Protein AF-A0A0H2W407-F1 (afdb_monomer)

Nearest PDB structures (foldseek):
  2jzn-assembly1_C  TM=9.767E-01  e=9.580E-27  Escherichia coli
  1nrz-assembly1_A  TM=9.890E-01  e=8.321E-21  Klebsiella pneumoniae
  1ble-assembly1_A  TM=9.730E-01  e=2.526E-20  Bacillus subtilis
  3lfj-assembly2_B  TM=9.325E-01  e=4.636E-16  Caldanaerobacter subterraneus subsp. tengcongensis MB4
  3eye-assembly1_A  TM=9.293E-01  e=1.297E-14  Escherichia coli O157:H7

pLDDT: mean 84.11, std 15.68, range [30.8, 97.94]

Structure (mmCIF, N/CA/C/O backbone):
data_AF-A0A0H2W407-F1
#
_entry.id   AF-A0A0H2W407-F1
#
loop_
_atom_site.group_PDB
_atom_site.id
_atom_site.type_symbol
_atom_site.label_atom_id
_atom_site.label_alt_id
_atom_site.label_comp_id
_atom_site.label_asym_id
_atom_site.label_entity_id
_atom_site.label_seq_id
_atom_site.pdbx_PDB_ins_code
_atom_site.Cartn_x
_atom_site.Cartn_y
_atom_site.Cartn_z
_atom_site.occupancy
_atom_site.B_iso_or_equiv
_atom_site.auth_seq_id
_atom_site.auth_comp_id
_atom_site.auth_asym_id
_atom_site.auth_atom_id
_atom_site.pdbx_PDB_model_num
ATOM 1 N N . MET A 1 1 ? 37.225 6.178 -7.426 1.00 54.25 1 MET A N 1
ATOM 2 C CA . MET A 1 1 ? 38.270 5.376 -6.746 1.00 54.25 1 MET A CA 1
ATOM 3 C C . MET A 1 1 ? 38.003 3.863 -6.790 1.00 54.25 1 MET A C 1
ATOM 5 O O . MET A 1 1 ? 38.957 3.133 -6.590 1.00 54.25 1 MET A O 1
ATOM 9 N N . ILE A 1 2 ? 36.778 3.381 -7.082 1.00 66.69 2 ILE A N 1
ATOM 10 C CA . ILE A 1 2 ? 36.469 1.931 -7.140 1.00 66.69 2 ILE A CA 1
ATOM 11 C C . ILE A 1 2 ? 36.343 1.404 -8.587 1.00 66.69 2 ILE A C 1
ATOM 13 O O . ILE A 1 2 ? 36.957 0.395 -8.895 1.00 66.69 2 ILE A O 1
ATOM 17 N N . LEU A 1 3 ? 35.638 2.106 -9.488 1.00 74.81 3 LEU A N 1
ATOM 18 C CA . LEU A 1 3 ? 35.372 1.643 -10.870 1.00 74.81 3 LEU A CA 1
ATOM 19 C C . LEU A 1 3 ? 35.814 2.611 -11.981 1.00 74.81 3 LEU A C 1
ATOM 21 O O . LEU A 1 3 ? 35.423 2.464 -13.132 1.00 74.81 3 LEU A O 1
ATOM 25 N N . GLY A 1 4 ? 36.606 3.632 -11.645 1.00 84.25 4 GLY A N 1
ATOM 26 C CA . GLY A 1 4 ? 36.987 4.670 -12.612 1.00 84.25 4 GLY A CA 1
ATOM 27 C C . GLY A 1 4 ? 35.801 5.507 -13.114 1.00 84.25 4 GLY A C 1
ATOM 28 O O . GLY A 1 4 ? 34.762 5.583 -12.456 1.00 84.25 4 GLY A O 1
ATOM 29 N N . GLU A 1 5 ? 35.997 6.186 -14.245 1.00 87.50 5 GLU A N 1
ATOM 30 C CA . GLU A 1 5 ? 34.930 6.912 -14.941 1.00 87.50 5 GLU A CA 1
ATOM 31 C C . GLU A 1 5 ? 34.015 5.935 -15.677 1.00 87.50 5 GLU A C 1
ATOM 33 O O . GLU A 1 5 ? 34.477 4.970 -16.279 1.00 87.50 5 GLU A O 1
ATOM 38 N N . GLN A 1 6 ? 32.712 6.199 -15.626 1.00 90.56 6 GLN A N 1
ATOM 39 C CA . GLN A 1 6 ? 31.695 5.358 -16.243 1.00 90.56 6 GLN A CA 1
ATOM 40 C C . GLN A 1 6 ? 31.095 6.082 -17.445 1.00 90.56 6 GLN A C 1
ATOM 42 O O . GLN A 1 6 ? 30.709 7.247 -17.349 1.00 90.56 6 GLN A O 1
ATOM 47 N N . SER A 1 7 ? 31.014 5.389 -18.580 1.00 91.38 7 SER A N 1
ATOM 48 C CA . SER A 1 7 ? 30.373 5.895 -19.794 1.00 91.38 7 SER A CA 1
ATOM 49 C C . SER A 1 7 ? 28.866 5.613 -19.784 1.00 91.38 7 SER A C 1
ATOM 51 O O . SER A 1 7 ? 28.372 4.811 -18.986 1.00 91.38 7 SER A O 1
ATOM 53 N N . ASN A 1 8 ? 28.127 6.299 -20.662 1.00 94.50 8 ASN A N 1
ATOM 54 C CA . ASN A 1 8 ? 26.684 6.127 -20.861 1.00 94.50 8 ASN A CA 1
ATOM 55 C C . ASN A 1 8 ? 25.875 6.081 -19.547 1.00 94.50 8 ASN A C 1
ATOM 57 O O . ASN A 1 8 ? 25.074 5.178 -19.310 1.00 94.50 8 ASN A O 1
ATOM 61 N N . VAL A 1 9 ? 26.151 7.028 -18.650 1.00 95.31 9 VAL A N 1
ATOM 62 C CA . VAL A 1 9 ? 25.452 7.213 -17.378 1.00 95.31 9 VAL A CA 1
ATOM 63 C C . VAL A 1 9 ? 25.243 8.704 -17.146 1.00 95.31 9 VAL A C 1
ATOM 65 O O . VAL A 1 9 ? 26.104 9.522 -17.465 1.00 95.31 9 VAL A O 1
ATOM 68 N N . ALA A 1 10 ? 24.095 9.062 -16.583 1.00 95.81 10 ALA A N 1
ATOM 69 C CA . ALA A 1 10 ? 23.802 10.418 -16.152 1.00 95.81 10 ALA A CA 1
ATOM 70 C C . ALA A 1 10 ? 23.230 10.392 -14.737 1.00 95.81 10 ALA A C 1
ATOM 72 O O . ALA A 1 10 ? 22.572 9.432 -14.336 1.00 95.81 10 ALA A O 1
ATOM 73 N N . TYR A 1 11 ? 23.458 11.470 -13.996 1.00 94.81 11 TYR A N 1
ATOM 74 C CA . TYR A 1 11 ? 22.807 11.714 -12.719 1.00 94.81 11 TYR A CA 1
ATOM 75 C C . TYR A 1 11 ? 21.949 12.970 -12.821 1.00 94.81 11 TYR A C 1
ATOM 77 O O . TYR A 1 11 ? 22.238 13.893 -13.592 1.00 94.81 11 TYR A O 1
ATOM 85 N N . ILE A 1 12 ? 20.887 12.993 -12.028 1.00 93.88 12 ILE A N 1
ATOM 86 C CA . ILE A 1 12 ? 20.069 14.178 -11.822 1.00 93.88 12 ILE A CA 1
ATOM 87 C C . ILE A 1 12 ? 20.009 14.477 -10.332 1.00 93.88 12 ILE A C 1
ATOM 89 O O . ILE A 1 12 ? 20.045 13.572 -9.499 1.00 93.88 12 ILE A O 1
ATOM 93 N N . ASP A 1 13 ? 19.926 15.754 -10.008 1.00 93.38 13 ASP A N 1
ATOM 94 C CA . ASP A 1 13 ? 19.667 16.241 -8.669 1.00 93.38 13 ASP A CA 1
ATOM 95 C C . ASP A 1 13 ? 18.179 16.556 -8.493 1.00 93.38 13 ASP A C 1
ATOM 97 O O . ASP A 1 13 ? 17.477 16.939 -9.434 1.00 93.38 13 ASP A O 1
ATOM 101 N N . PHE A 1 14 ? 17.702 16.391 -7.261 1.00 92.06 14 PHE A N 1
ATOM 102 C CA . PHE A 1 14 ? 16.380 16.840 -6.846 1.00 92.06 14 PHE A CA 1
ATOM 103 C C . PHE A 1 14 ? 16.546 17.905 -5.765 1.00 92.06 14 PHE A C 1
ATOM 105 O O . PHE A 1 14 ? 16.886 17.588 -4.622 1.00 92.06 14 PHE A O 1
ATOM 112 N N . VAL A 1 15 ? 16.366 19.174 -6.140 1.00 92.81 15 VAL A N 1
ATOM 113 C CA . VAL A 1 15 ? 16.635 20.323 -5.261 1.00 92.81 15 VAL A CA 1
ATOM 114 C C . VAL A 1 15 ? 15.343 20.940 -4.702 1.00 92.81 15 VAL A C 1
ATOM 116 O O . VAL A 1 15 ? 14.263 20.751 -5.269 1.00 92.81 15 VAL A O 1
ATOM 119 N N . PRO A 1 16 ? 15.402 21.671 -3.569 1.00 92.25 16 PRO A N 1
ATOM 120 C CA . PRO A 1 16 ? 14.216 22.288 -2.979 1.00 92.25 16 PRO A CA 1
ATOM 121 C C . PRO A 1 16 ? 13.457 23.183 -3.968 1.00 92.25 16 PRO A C 1
ATOM 123 O O . PRO A 1 16 ? 14.048 24.040 -4.618 1.00 92.25 16 PRO A O 1
ATOM 126 N N . GLY A 1 17 ? 12.136 23.005 -4.040 1.00 89.69 17 GLY A N 1
ATOM 127 C CA . GLY A 1 17 ? 11.256 23.731 -4.964 1.00 89.69 17 GLY A CA 1
ATOM 128 C C . GLY A 1 17 ? 10.920 22.966 -6.247 1.00 89.69 17 GLY A C 1
ATOM 129 O O . GLY A 1 17 ? 9.978 23.346 -6.939 1.00 89.69 17 GLY A O 1
ATOM 130 N N . GLU A 1 18 ? 11.616 21.867 -6.538 1.00 92.12 18 GLU A N 1
ATOM 131 C CA . GLU A 1 18 ? 11.311 21.018 -7.690 1.00 92.12 18 GLU A CA 1
ATOM 132 C C . GLU A 1 18 ? 10.161 20.045 -7.413 1.00 92.12 18 GLU A C 1
ATOM 134 O O . GLU A 1 18 ? 9.853 19.682 -6.273 1.00 92.12 18 GLU A O 1
ATOM 139 N N . ASN A 1 19 ? 9.531 19.579 -8.488 1.00 89.56 19 ASN A N 1
ATOM 140 C CA . ASN A 1 19 ? 8.462 18.591 -8.443 1.00 89.56 19 ASN A CA 1
ATOM 141 C C . ASN A 1 19 ? 8.656 17.523 -9.535 1.00 89.56 19 ASN A C 1
ATOM 143 O O . ASN A 1 19 ? 9.657 17.516 -10.249 1.00 89.56 19 ASN A O 1
ATOM 147 N N . ALA A 1 20 ? 7.708 16.589 -9.639 1.00 87.81 20 ALA A N 1
ATOM 148 C CA . ALA A 1 20 ? 7.796 15.487 -10.593 1.00 87.81 20 ALA A CA 1
ATOM 149 C C . ALA A 1 20 ? 7.846 15.947 -12.061 1.00 87.81 20 ALA A C 1
ATOM 151 O O . ALA A 1 20 ? 8.552 15.320 -12.838 1.00 87.81 20 ALA A O 1
ATOM 152 N N . GLU A 1 21 ? 7.159 17.029 -12.442 1.00 91.19 21 GLU A N 1
ATOM 153 C CA . GLU A 1 21 ? 7.186 17.531 -13.826 1.00 91.19 21 GLU A CA 1
ATOM 154 C C . GLU A 1 21 ? 8.577 18.064 -14.186 1.00 91.19 21 GLU A C 1
ATOM 156 O O . GLU A 1 21 ? 9.147 17.675 -15.201 1.00 91.19 21 GLU A O 1
ATOM 161 N N . THR A 1 22 ? 9.191 18.844 -13.289 1.00 94.56 22 THR A N 1
ATOM 162 C CA . THR A 1 22 ? 10.568 19.335 -13.468 1.00 94.56 22 THR A CA 1
ATOM 163 C C . THR A 1 22 ? 11.572 18.183 -13.590 1.00 94.56 22 THR A C 1
ATOM 165 O O . THR A 1 22 ? 12.512 18.240 -14.378 1.00 94.56 22 THR A O 1
ATOM 168 N N . LEU A 1 23 ? 11.373 17.102 -12.830 1.00 95.88 23 LEU A N 1
ATOM 169 C CA . LEU A 1 23 ? 12.225 15.915 -12.920 1.00 95.88 23 LEU A CA 1
ATOM 170 C C . LEU A 1 23 ? 12.023 15.145 -14.230 1.00 95.88 23 LEU A C 1
ATOM 172 O O . LEU A 1 23 ? 12.992 14.606 -14.756 1.00 95.88 23 LEU A O 1
ATOM 176 N N . ILE A 1 24 ? 10.802 15.098 -14.776 1.00 95.94 24 ILE A N 1
ATOM 177 C CA . ILE A 1 24 ? 10.533 14.487 -16.087 1.00 95.94 24 ILE A CA 1
ATOM 178 C C . ILE A 1 24 ? 11.289 15.235 -17.187 1.00 95.94 24 ILE A C 1
ATOM 180 O O . ILE A 1 24 ? 11.915 14.593 -18.028 1.00 95.94 24 ILE A O 1
ATOM 184 N N . GLU A 1 25 ? 11.273 16.570 -17.163 1.00 96.38 25 GLU A N 1
ATOM 185 C CA . GLU A 1 25 ? 12.048 17.401 -18.095 1.00 96.38 25 GLU A CA 1
ATOM 186 C C . GLU A 1 25 ? 13.545 17.088 -17.986 1.00 96.38 25 GLU A C 1
ATOM 188 O O . GLU A 1 25 ? 14.160 16.681 -18.971 1.00 96.38 25 GLU A O 1
ATOM 193 N N . LYS A 1 26 ? 14.107 17.128 -16.768 1.00 97.00 26 LYS A N 1
ATOM 194 C CA . LYS A 1 26 ? 15.516 16.773 -16.523 1.00 97.00 26 LYS A CA 1
ATOM 195 C C . LYS A 1 26 ? 15.873 15.367 -17.009 1.00 97.00 26 LYS A C 1
ATOM 197 O O . LYS A 1 26 ? 16.945 15.172 -17.582 1.00 97.00 26 LYS A O 1
ATOM 202 N N . TYR A 1 27 ? 15.016 14.374 -16.759 1.00 96.56 27 TYR A N 1
ATOM 203 C CA . TYR A 1 27 ? 15.249 13.011 -17.229 1.00 96.56 27 TYR A CA 1
ATOM 204 C C . TYR A 1 27 ? 15.275 12.959 -18.753 1.00 96.56 27 TYR A C 1
ATOM 206 O O . TYR A 1 27 ? 16.229 12.423 -19.311 1.00 96.56 27 TYR A O 1
ATOM 214 N N . ASN A 1 28 ? 14.274 13.529 -19.426 1.00 95.56 28 ASN A N 1
ATOM 215 C CA . ASN A 1 28 ? 14.221 13.543 -20.886 1.00 95.56 28 ASN A CA 1
ATOM 216 C C . ASN A 1 28 ? 15.440 14.247 -21.487 1.00 95.56 28 ASN A C 1
ATOM 218 O O . ASN A 1 28 ? 16.066 13.686 -22.384 1.00 95.56 28 ASN A O 1
ATOM 222 N N . ASP A 1 29 ? 15.840 15.395 -20.938 1.00 96.31 29 ASP A N 1
ATOM 223 C CA . ASP A 1 29 ? 17.033 16.120 -21.377 1.00 96.31 29 ASP A CA 1
ATOM 224 C C . ASP A 1 29 ? 18.287 15.248 -21.268 1.00 96.31 29 ASP A C 1
ATOM 226 O O . ASP A 1 29 ? 19.050 15.129 -22.228 1.00 96.31 29 ASP A O 1
ATOM 230 N N . ARG A 1 30 ? 18.491 14.569 -20.131 1.00 96.44 30 ARG A N 1
ATOM 231 C CA . ARG A 1 30 ? 19.643 13.670 -19.954 1.00 96.44 30 ARG A CA 1
ATOM 232 C C . ARG A 1 30 ? 19.590 12.463 -20.881 1.00 96.44 30 ARG A C 1
ATOM 234 O O . ARG A 1 30 ? 20.631 12.077 -21.404 1.00 96.44 30 ARG A O 1
ATOM 241 N N . LEU A 1 31 ? 18.407 11.901 -21.123 1.00 95.75 31 LEU A N 1
ATOM 242 C CA . LEU A 1 31 ? 18.227 10.750 -22.007 1.00 95.75 31 LEU A CA 1
ATOM 243 C C . LEU A 1 31 ? 18.606 11.053 -23.459 1.00 95.75 31 LEU A C 1
ATOM 245 O O . LEU A 1 31 ? 19.060 10.143 -24.144 1.00 95.75 31 LEU A O 1
ATOM 249 N N . THR A 1 32 ? 18.484 12.303 -23.924 1.00 94.88 32 THR A N 1
ATOM 250 C CA . THR A 1 32 ? 18.929 12.669 -25.284 1.00 94.88 32 THR A CA 1
ATOM 251 C C . THR A 1 32 ? 20.439 12.509 -25.488 1.00 94.88 32 THR A C 1
ATOM 253 O O . THR A 1 32 ? 20.882 12.288 -26.613 1.00 94.88 32 THR A O 1
ATOM 256 N N . GLY A 1 33 ? 21.227 12.606 -24.412 1.00 92.69 33 GLY A N 1
ATOM 257 C CA . GLY A 1 33 ? 22.684 12.458 -24.431 1.00 92.69 33 GLY A CA 1
ATOM 258 C C . GLY A 1 33 ? 23.184 11.039 -24.149 1.00 92.69 33 GLY A C 1
ATOM 259 O O . GLY A 1 33 ? 24.395 10.843 -24.076 1.00 92.69 33 GLY A O 1
ATOM 260 N N . LEU A 1 34 ? 22.283 10.072 -23.954 1.00 95.75 34 LEU A N 1
ATOM 261 C CA . LEU A 1 34 ? 22.614 8.681 -23.650 1.00 95.75 34 LEU A CA 1
ATOM 262 C C . LEU A 1 34 ? 22.254 7.767 -24.825 1.00 95.75 34 LEU A C 1
ATOM 264 O O . LEU A 1 34 ? 21.264 7.984 -25.524 1.00 95.75 34 LEU A O 1
ATOM 268 N N . ASP A 1 35 ? 23.027 6.700 -25.010 1.00 95.38 35 ASP A N 1
ATOM 269 C CA . ASP A 1 35 ? 22.610 5.582 -25.851 1.00 95.38 35 ASP A CA 1
ATOM 270 C C . ASP A 1 35 ? 21.570 4.753 -25.088 1.00 95.38 35 ASP A C 1
ATOM 272 O O . ASP A 1 35 ? 21.869 4.127 -24.069 1.00 95.38 35 ASP A O 1
ATOM 276 N N . THR A 1 36 ? 20.338 4.773 -25.593 1.00 95.12 36 THR A N 1
ATOM 277 C CA . THR A 1 36 ? 19.168 4.106 -25.003 1.00 95.12 36 THR A CA 1
ATOM 278 C C . THR A 1 36 ? 18.712 2.883 -25.805 1.00 95.12 36 THR A C 1
ATOM 280 O O . THR A 1 36 ? 17.674 2.298 -25.500 1.00 95.12 36 THR A O 1
ATOM 283 N N . SER A 1 37 ? 19.480 2.466 -26.821 1.00 93.00 37 SER A N 1
ATOM 284 C CA . SER A 1 37 ? 19.107 1.393 -27.757 1.00 93.00 37 SER A CA 1
ATOM 285 C C . SER A 1 37 ? 18.873 0.035 -27.083 1.00 93.00 37 SER A C 1
ATOM 287 O O . SER A 1 37 ? 17.992 -0.717 -27.500 1.00 93.00 37 SER A O 1
ATOM 289 N N . LYS A 1 38 ? 19.624 -0.263 -26.016 1.00 91.44 38 LYS A N 1
ATOM 290 C CA . LYS A 1 38 ? 19.501 -1.491 -25.211 1.00 91.44 38 LYS A CA 1
ATOM 291 C C . LYS A 1 38 ? 18.557 -1.353 -24.008 1.00 91.44 38 LYS A C 1
ATOM 293 O O . LYS A 1 38 ? 18.357 -2.326 -23.286 1.00 91.44 38 LYS A O 1
ATOM 298 N N . GLY A 1 39 ? 17.974 -0.174 -23.799 1.00 95.19 39 GLY A N 1
ATOM 299 C CA . GLY A 1 39 ? 17.119 0.127 -22.655 1.00 95.19 39 GLY A CA 1
ATOM 300 C C . GLY A 1 39 ? 17.697 1.160 -21.692 1.00 95.19 39 GLY A C 1
ATOM 301 O O . GLY A 1 39 ? 18.795 1.681 -21.890 1.00 95.19 39 GLY A O 1
ATOM 302 N N . VAL A 1 40 ? 16.933 1.474 -20.644 1.00 97.62 40 VAL A N 1
ATOM 303 C CA . VAL A 1 40 ? 17.293 2.457 -19.612 1.00 97.62 40 VAL A CA 1
ATOM 304 C C . VAL A 1 40 ? 16.922 1.939 -18.231 1.00 97.62 40 VAL A C 1
ATOM 306 O O . VAL A 1 40 ? 15.754 1.707 -17.928 1.00 97.62 40 VAL A O 1
ATOM 309 N N . LEU A 1 41 ? 17.928 1.828 -17.369 1.00 97.50 41 LEU A N 1
ATOM 310 C CA . LEU A 1 41 ? 17.757 1.492 -15.962 1.00 97.50 41 LEU A CA 1
ATOM 311 C C . LEU A 1 41 ? 17.866 2.761 -15.110 1.00 97.50 41 LEU A C 1
ATOM 313 O O . LEU A 1 41 ? 18.942 3.344 -14.978 1.00 97.50 41 LEU A O 1
ATOM 317 N N . PHE A 1 42 ? 16.754 3.189 -14.522 1.00 97.94 42 PHE A N 1
ATOM 318 C CA . PHE A 1 42 ? 16.734 4.275 -13.551 1.00 97.94 42 PHE A CA 1
ATOM 319 C C . PHE A 1 42 ? 17.042 3.715 -12.165 1.00 97.94 42 PHE A C 1
ATOM 321 O O . PHE A 1 42 ? 16.343 2.828 -11.681 1.00 97.94 42 PHE A O 1
ATOM 328 N N . LEU A 1 43 ? 18.051 4.274 -11.500 1.00 97.56 43 LEU A N 1
ATOM 329 C CA . LEU A 1 43 ? 18.366 3.977 -10.105 1.00 97.56 43 LEU A CA 1
ATOM 330 C C . LEU A 1 43 ? 17.986 5.187 -9.254 1.00 97.56 43 LEU A C 1
ATOM 332 O O . LEU A 1 43 ? 18.524 6.276 -9.447 1.00 97.56 43 LEU A O 1
ATOM 336 N N . VAL A 1 44 ? 17.031 5.015 -8.343 1.00 96.56 44 VAL A N 1
ATOM 337 C CA . VAL A 1 44 ? 16.479 6.108 -7.527 1.00 96.56 44 VAL A CA 1
ATOM 338 C C . VAL A 1 44 ? 16.534 5.781 -6.036 1.00 96.56 44 VAL A C 1
ATOM 340 O O . VAL A 1 44 ? 16.621 4.623 -5.631 1.00 96.56 44 VAL A O 1
ATOM 343 N N . ASP A 1 45 ? 16.446 6.801 -5.186 1.00 93.19 45 ASP A N 1
ATOM 344 C CA . ASP A 1 45 ? 16.618 6.618 -3.741 1.00 93.19 45 ASP A CA 1
ATOM 345 C C . ASP A 1 45 ? 15.432 5.902 -3.084 1.00 93.19 45 ASP A C 1
ATOM 347 O O . ASP A 1 45 ? 15.605 4.921 -2.363 1.00 93.19 45 ASP A O 1
ATOM 351 N N . THR A 1 46 ? 14.208 6.393 -3.312 1.00 92.25 46 THR A N 1
ATOM 352 C CA . THR A 1 46 ? 13.023 5.987 -2.540 1.00 92.25 46 THR A CA 1
ATOM 353 C C . THR A 1 46 ? 11.824 5.660 -3.419 1.00 92.25 46 THR A C 1
ATOM 355 O O . THR A 1 46 ? 11.513 6.367 -4.377 1.00 92.25 46 THR A O 1
ATOM 358 N N . TRP A 1 47 ? 11.106 4.599 -3.046 1.00 92.25 47 TRP A N 1
ATOM 359 C CA . TRP A 1 47 ? 9.842 4.228 -3.676 1.00 92.25 47 TRP A CA 1
ATOM 360 C C . TRP A 1 47 ? 8.752 5.265 -3.390 1.00 92.25 47 TRP A C 1
ATOM 362 O O . TRP A 1 47 ? 8.548 5.667 -2.244 1.00 92.25 47 TRP A O 1
ATOM 372 N N . GLY A 1 48 ? 8.023 5.677 -4.429 1.00 88.62 48 GLY A N 1
ATOM 373 C CA . GLY A 1 48 ? 6.922 6.643 -4.333 1.00 88.62 48 GLY A CA 1
ATOM 374 C C . GLY A 1 48 ? 7.338 8.114 -4.188 1.00 88.62 48 GLY A C 1
ATOM 375 O O . GLY A 1 48 ? 6.462 8.979 -4.134 1.00 88.62 48 GLY A O 1
ATOM 376 N N . GLY A 1 49 ? 8.640 8.420 -4.138 1.00 90.19 49 GLY A N 1
ATOM 377 C CA . GLY A 1 49 ? 9.152 9.795 -4.159 1.00 90.19 49 GLY A CA 1
ATOM 378 C C . GLY A 1 49 ? 9.024 10.459 -5.536 1.00 90.19 49 GLY A C 1
ATOM 379 O O . GLY A 1 49 ? 8.784 9.785 -6.538 1.00 90.19 49 GLY A O 1
ATOM 380 N N . SER A 1 50 ? 9.215 11.782 -5.616 1.00 93.38 50 SER A N 1
ATOM 381 C CA . SER A 1 50 ? 9.145 12.520 -6.892 1.00 93.38 50 SER A CA 1
ATOM 382 C C . SER A 1 50 ? 10.086 11.965 -7.976 1.00 93.38 50 SER A C 1
ATOM 384 O O . SER A 1 50 ? 9.599 11.781 -9.091 1.00 93.38 50 SER A O 1
ATOM 386 N N . PRO A 1 51 ? 11.358 11.604 -7.683 1.00 95.44 51 PRO A N 1
ATOM 387 C CA . PRO A 1 51 ? 12.236 10.957 -8.666 1.00 95.44 51 PRO A CA 1
ATOM 388 C C . PRO A 1 51 ? 11.687 9.624 -9.177 1.00 95.44 51 PRO A C 1
ATOM 390 O O . PRO A 1 51 ? 11.638 9.398 -10.382 1.00 95.44 51 PRO A O 1
ATOM 393 N N . PHE A 1 52 ? 11.182 8.776 -8.276 1.00 96.81 52 PHE A N 1
ATOM 394 C CA . PHE A 1 52 ? 10.557 7.506 -8.646 1.00 96.81 52 PHE A CA 1
ATOM 395 C C . PHE A 1 52 ? 9.319 7.711 -9.522 1.00 96.81 52 PHE A C 1
ATOM 397 O O . PHE A 1 52 ? 9.189 7.059 -10.552 1.00 96.81 52 PHE A O 1
ATOM 404 N N . ASN A 1 53 ? 8.420 8.623 -9.144 1.00 94.31 53 ASN A N 1
ATOM 405 C CA . ASN A 1 53 ? 7.188 8.875 -9.893 1.00 94.31 53 ASN A CA 1
ATOM 406 C C . ASN A 1 53 ? 7.486 9.434 -11.293 1.00 94.31 53 ASN A C 1
ATOM 408 O O . ASN A 1 53 ? 6.836 9.038 -12.258 1.00 94.31 53 ASN A O 1
ATOM 412 N N . ALA A 1 54 ? 8.470 10.329 -11.407 1.00 95.94 54 ALA A N 1
ATOM 413 C CA . ALA A 1 54 ? 8.924 10.880 -12.680 1.00 95.94 54 ALA A CA 1
ATOM 414 C C . ALA A 1 54 ? 9.552 9.800 -13.577 1.00 95.94 54 ALA A C 1
ATOM 416 O O . ALA A 1 54 ? 9.116 9.628 -14.714 1.00 95.94 54 ALA A O 1
ATOM 417 N N . ALA A 1 55 ? 10.498 9.014 -13.051 1.00 96.75 55 ALA A N 1
ATOM 418 C CA . ALA A 1 55 ? 11.121 7.909 -13.781 1.00 96.75 55 ALA A CA 1
ATOM 419 C C . ALA A 1 55 ? 10.092 6.845 -14.208 1.00 96.75 55 ALA A C 1
ATOM 421 O O . ALA A 1 55 ? 10.091 6.403 -15.354 1.00 96.75 55 ALA A O 1
ATOM 422 N N . SER A 1 56 ? 9.152 6.496 -13.322 1.00 96.00 56 SER A N 1
ATOM 423 C CA . SER A 1 56 ? 8.106 5.501 -13.598 1.00 96.00 56 SER A CA 1
ATOM 424 C C . SER A 1 56 ? 7.197 5.925 -14.749 1.00 96.00 56 SER A C 1
ATOM 426 O O . SER A 1 56 ? 6.853 5.102 -15.591 1.00 96.00 56 SER A O 1
ATOM 428 N N . ARG A 1 57 ? 6.836 7.214 -14.832 1.00 94.12 57 ARG A N 1
ATOM 429 C CA . ARG A 1 57 ? 6.042 7.753 -15.952 1.00 94.12 57 ARG A CA 1
ATOM 430 C C . ARG A 1 57 ? 6.764 7.635 -17.295 1.00 94.12 57 ARG A C 1
ATOM 432 O O . ARG A 1 57 ? 6.105 7.479 -18.311 1.00 94.12 57 ARG A O 1
ATOM 439 N N . ILE A 1 58 ? 8.094 7.712 -17.301 1.00 95.00 58 ILE A N 1
ATOM 440 C CA . ILE A 1 58 ? 8.907 7.558 -18.515 1.00 95.00 58 ILE A CA 1
ATOM 441 C C . ILE A 1 58 ? 9.063 6.076 -18.883 1.00 95.00 58 ILE A C 1
ATOM 443 O O . ILE A 1 58 ? 9.086 5.737 -20.066 1.00 95.00 58 ILE A O 1
ATOM 447 N N . ALA A 1 59 ? 9.193 5.203 -17.882 1.00 95.62 59 ALA A N 1
ATOM 448 C CA . ALA A 1 59 ? 9.484 3.788 -18.077 1.00 95.62 59 ALA A CA 1
ATOM 449 C C . ALA A 1 59 ? 8.260 2.942 -18.466 1.00 95.62 59 ALA A C 1
ATOM 451 O O . ALA A 1 59 ? 8.398 2.010 -19.248 1.00 95.62 59 ALA A O 1
ATOM 452 N N . ILE A 1 60 ? 7.066 3.271 -17.960 1.00 88.25 60 ILE A N 1
ATOM 453 C CA . ILE A 1 60 ? 5.891 2.379 -17.992 1.00 88.25 60 ILE A CA 1
ATOM 454 C C . ILE A 1 60 ? 5.443 1.925 -19.391 1.00 88.25 60 ILE A C 1
ATOM 456 O O . ILE A 1 60 ? 4.945 0.810 -19.534 1.00 88.25 60 ILE A O 1
ATOM 460 N N . ASP A 1 61 ? 5.636 2.759 -20.414 1.00 84.69 61 ASP A N 1
ATOM 461 C CA . ASP A 1 61 ? 5.216 2.477 -21.793 1.00 84.69 61 ASP A CA 1
ATOM 462 C C . ASP A 1 61 ? 6.374 1.978 -22.682 1.00 84.69 61 ASP A C 1
ATOM 464 O O . ASP A 1 61 ? 6.253 1.938 -23.908 1.00 84.69 61 ASP A O 1
ATOM 468 N N . LYS A 1 62 ? 7.517 1.610 -22.086 1.00 90.94 62 LYS A N 1
ATOM 469 C CA . LYS A 1 62 ? 8.725 1.182 -22.804 1.00 90.94 62 LYS A CA 1
ATOM 470 C C . LYS A 1 62 ? 9.211 -0.178 -22.306 1.00 90.94 62 LYS A C 1
ATOM 472 O O . LYS A 1 62 ? 9.475 -0.361 -21.128 1.00 90.94 62 LYS A O 1
ATOM 477 N N . GLU A 1 63 ? 9.384 -1.118 -23.233 1.00 85.75 63 GLU A N 1
ATOM 478 C CA . GLU A 1 63 ? 9.666 -2.531 -22.926 1.00 85.75 63 GLU A CA 1
ATOM 479 C C . GLU A 1 63 ? 10.974 -2.750 -22.145 1.00 85.75 63 GLU A C 1
ATOM 481 O O . GLU A 1 63 ? 10.999 -3.536 -21.205 1.00 85.75 63 GLU A O 1
ATOM 486 N N . ASN A 1 64 ? 12.038 -2.013 -22.481 1.00 93.75 64 ASN A N 1
ATOM 487 C CA . ASN A 1 64 ? 13.350 -2.117 -21.827 1.00 93.75 64 ASN A CA 1
ATOM 488 C C . ASN A 1 64 ? 13.665 -0.888 -20.967 1.00 93.75 64 ASN A C 1
ATOM 490 O O . ASN A 1 64 ? 14.769 -0.351 -21.018 1.00 93.75 64 ASN A O 1
ATOM 494 N N . TYR A 1 65 ? 12.678 -0.362 -20.246 1.00 97.75 65 TYR A N 1
ATOM 495 C CA . TYR A 1 65 ? 12.896 0.697 -19.264 1.00 97.75 65 TYR A CA 1
ATOM 496 C C . TYR A 1 65 ? 12.437 0.203 -17.894 1.00 97.75 65 TYR A C 1
ATOM 498 O O . TYR A 1 65 ? 11.338 -0.324 -17.766 1.00 97.75 65 TYR A O 1
ATOM 506 N N . GLU A 1 66 ? 13.260 0.391 -16.865 1.00 97.62 66 GLU A N 1
ATOM 507 C CA . GLU A 1 66 ? 12.948 -0.081 -15.511 1.00 97.62 66 GLU A CA 1
ATOM 508 C C . GLU A 1 66 ? 13.459 0.890 -14.446 1.00 97.62 66 GLU A C 1
ATOM 510 O O . GLU A 1 66 ? 14.464 1.574 -14.643 1.00 97.62 66 GLU A O 1
ATOM 515 N N . VAL A 1 67 ? 12.765 0.951 -13.309 1.00 97.81 67 VAL A N 1
ATOM 516 C CA . VAL A 1 67 ? 13.089 1.808 -12.168 1.00 97.81 67 VAL A CA 1
ATOM 517 C C . VAL A 1 67 ? 13.373 0.954 -10.934 1.00 97.81 67 VAL A C 1
ATOM 519 O O . VAL A 1 67 ? 12.473 0.374 -10.330 1.00 97.81 67 VAL A O 1
ATOM 522 N N . VAL A 1 68 ? 14.628 0.944 -10.489 1.00 97.50 68 VAL A N 1
ATOM 523 C CA . VAL A 1 68 ? 15.057 0.275 -9.255 1.00 97.50 68 VAL A CA 1
ATOM 524 C C . VAL A 1 68 ? 15.294 1.315 -8.163 1.00 97.50 68 VAL A C 1
ATOM 526 O O . VAL A 1 68 ? 15.976 2.320 -8.358 1.00 97.50 68 VAL A O 1
ATOM 529 N N . THR A 1 69 ? 14.713 1.081 -6.987 1.00 96.94 69 THR A N 1
ATOM 530 C CA . THR A 1 69 ? 14.810 1.990 -5.835 1.00 96.94 69 THR A CA 1
ATOM 531 C C . THR A 1 69 ? 15.815 1.502 -4.794 1.00 96.94 69 THR A C 1
ATOM 533 O O . THR A 1 69 ? 16.074 0.303 -4.706 1.00 96.94 69 THR A O 1
ATOM 536 N N . GLY A 1 70 ? 16.266 2.390 -3.909 1.00 95.81 70 GLY A N 1
ATOM 537 C CA . GLY A 1 70 ? 17.167 2.043 -2.809 1.00 95.81 70 GLY A CA 1
ATOM 538 C C . GLY A 1 70 ? 18.624 1.973 -3.247 1.00 95.81 70 GLY A C 1
ATOM 539 O O . GLY A 1 70 ? 19.381 1.159 -2.712 1.00 95.81 70 GLY A O 1
ATOM 540 N N . VAL A 1 71 ? 18.993 2.798 -4.233 1.00 95.69 71 VAL A N 1
ATOM 541 C CA . VAL A 1 71 ? 20.347 2.846 -4.783 1.00 95.69 71 VAL A CA 1
ATOM 542 C C . VAL A 1 71 ? 21.395 2.953 -3.673 1.00 95.69 71 VAL A C 1
ATOM 544 O O . VAL A 1 71 ? 21.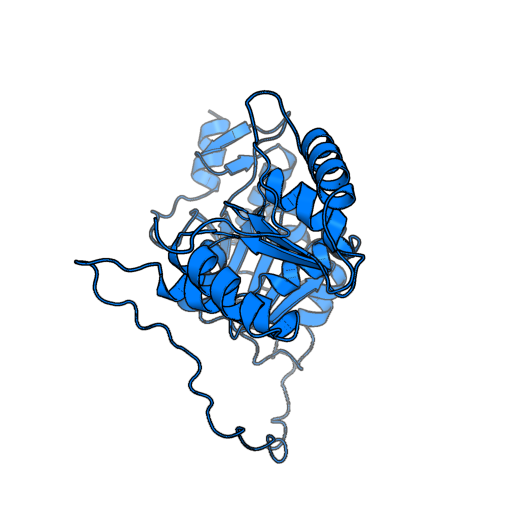291 3.755 -2.744 1.00 95.69 71 VAL A O 1
ATOM 547 N N . ASN A 1 72 ? 22.402 2.089 -3.746 1.00 94.56 72 ASN A N 1
ATOM 548 C CA . ASN A 1 72 ? 23.509 2.036 -2.801 1.00 94.56 72 ASN A CA 1
ATOM 549 C C . ASN A 1 72 ? 24.813 1.674 -3.526 1.00 94.56 72 ASN A C 1
ATOM 551 O O . ASN A 1 72 ? 24.803 1.319 -4.704 1.00 94.56 72 ASN A O 1
ATOM 555 N N . ILE A 1 73 ? 25.950 1.805 -2.836 1.00 92.81 73 ILE A N 1
ATOM 556 C CA . ILE A 1 73 ? 27.270 1.615 -3.457 1.00 92.81 73 ILE A CA 1
ATOM 557 C C . ILE A 1 73 ? 27.449 0.199 -4.041 1.00 92.81 73 ILE A C 1
ATOM 559 O O . ILE A 1 73 ? 27.883 0.125 -5.187 1.00 92.81 73 ILE A O 1
ATOM 563 N N . PRO A 1 74 ? 27.093 -0.901 -3.342 1.00 87.12 74 PRO A N 1
ATOM 564 C CA . PRO A 1 74 ? 27.140 -2.246 -3.924 1.00 87.12 74 PRO A CA 1
ATOM 565 C C . PRO A 1 74 ? 26.306 -2.396 -5.200 1.00 87.12 74 PRO A C 1
ATOM 567 O O . PRO A 1 74 ? 26.824 -2.888 -6.195 1.00 87.12 74 PRO A O 1
ATOM 570 N N . MET A 1 75 ? 25.066 -1.893 -5.207 1.00 94.56 75 MET A N 1
ATOM 571 C CA . MET A 1 75 ? 24.208 -1.897 -6.397 1.00 94.56 75 MET A CA 1
ATOM 572 C C . MET A 1 75 ? 24.874 -1.188 -7.574 1.00 94.56 75 MET A C 1
ATOM 574 O O . MET A 1 75 ? 24.951 -1.749 -8.662 1.00 94.56 75 MET A O 1
ATOM 578 N N . LEU A 1 76 ? 25.354 0.043 -7.366 1.00 93.44 76 LEU A N 1
ATOM 579 C CA . LEU A 1 76 ? 26.013 0.817 -8.418 1.00 93.44 76 LEU A CA 1
ATOM 580 C C . LEU A 1 76 ? 27.251 0.092 -8.939 1.00 93.44 76 LEU A C 1
ATOM 582 O O . LEU A 1 76 ? 27.456 0.032 -10.147 1.00 93.44 76 LEU A O 1
ATOM 586 N N . ALA A 1 77 ? 28.059 -0.461 -8.034 1.00 84.12 77 ALA A N 1
ATOM 587 C CA . ALA A 1 77 ? 29.302 -1.101 -8.411 1.00 84.12 77 ALA A CA 1
ATOM 588 C C . ALA A 1 77 ? 29.063 -2.335 -9.289 1.00 84.12 77 ALA A C 1
ATOM 590 O O . ALA A 1 77 ? 29.587 -2.418 -10.397 1.00 84.12 77 ALA A O 1
ATOM 591 N N . GLU A 1 78 ? 28.207 -3.240 -8.826 1.00 85.06 78 GLU A N 1
ATOM 592 C CA . GLU A 1 78 ? 27.913 -4.481 -9.537 1.00 85.06 78 GLU A CA 1
ATOM 593 C C . GLU A 1 78 ? 27.110 -4.240 -10.816 1.00 85.06 78 GLU A C 1
ATOM 595 O O . GLU A 1 78 ? 27.363 -4.887 -11.823 1.00 85.06 78 GLU A O 1
ATOM 600 N N . THR A 1 79 ? 26.194 -3.266 -10.832 1.00 89.31 79 THR A N 1
ATOM 601 C CA . THR A 1 79 ? 25.458 -2.912 -12.059 1.00 89.31 79 THR A CA 1
ATOM 602 C C . THR A 1 79 ? 26.408 -2.393 -13.138 1.00 89.31 79 THR A C 1
ATOM 604 O O . THR A 1 79 ? 26.270 -2.757 -14.302 1.00 89.31 79 THR A O 1
ATOM 607 N N . PHE A 1 80 ? 27.389 -1.556 -12.780 1.00 88.88 80 PHE A N 1
ATOM 608 C CA . PHE A 1 80 ? 28.371 -1.071 -13.750 1.00 88.88 80 PHE A CA 1
ATOM 609 C C . PHE A 1 80 ? 29.328 -2.168 -14.213 1.00 88.88 80 PHE A C 1
ATOM 611 O O . PHE A 1 80 ? 29.581 -2.248 -15.408 1.00 88.88 80 PHE A O 1
ATOM 618 N N . MET A 1 81 ? 29.801 -3.029 -13.308 1.00 81.19 81 MET A N 1
ATOM 619 C CA . MET A 1 81 ? 30.655 -4.164 -13.675 1.00 81.19 81 MET A CA 1
ATOM 620 C C . MET A 1 81 ? 29.917 -5.154 -14.578 1.00 81.19 81 MET A C 1
ATOM 622 O O . MET A 1 81 ? 30.422 -5.504 -15.637 1.00 81.19 81 MET A O 1
ATOM 626 N N . ALA A 1 82 ? 28.693 -5.541 -14.210 1.00 82.56 82 ALA A N 1
ATOM 627 C CA . ALA A 1 82 ? 27.882 -6.448 -15.011 1.00 82.56 82 ALA A CA 1
ATOM 628 C C . ALA A 1 82 ? 27.572 -5.859 -16.386 1.00 82.56 82 ALA A C 1
ATOM 630 O O . ALA A 1 82 ? 27.531 -6.594 -17.358 1.00 82.56 82 ALA A O 1
ATOM 631 N N . ARG A 1 83 ? 27.383 -4.540 -16.505 1.00 87.75 83 ARG A N 1
ATOM 632 C CA . ARG A 1 83 ? 27.137 -3.886 -17.797 1.00 87.75 83 ARG A CA 1
ATOM 633 C C . ARG A 1 83 ? 28.280 -4.089 -18.802 1.00 87.75 83 ARG A C 1
ATOM 635 O O . ARG A 1 83 ? 27.987 -4.170 -19.995 1.00 87.75 83 ARG A O 1
ATOM 642 N N . ASP A 1 84 ? 29.530 -4.179 -18.347 1.00 79.81 84 ASP A N 1
ATOM 643 C CA . ASP A 1 84 ? 30.697 -4.387 -19.219 1.00 79.81 84 ASP A CA 1
ATOM 644 C C . ASP A 1 84 ? 30.706 -5.791 -19.858 1.00 79.81 84 ASP A C 1
ATOM 646 O O . ASP A 1 84 ? 31.253 -5.964 -20.947 1.00 79.81 84 ASP A O 1
ATOM 650 N N . ASP A 1 85 ? 30.024 -6.760 -19.238 1.00 75.19 85 ASP A N 1
ATOM 651 C CA . ASP A 1 85 ? 29.850 -8.129 -19.746 1.00 75.19 85 ASP A CA 1
ATOM 652 C C . ASP A 1 85 ? 28.665 -8.270 -20.732 1.00 75.19 85 ASP A C 1
ATOM 654 O O . ASP A 1 85 ? 28.298 -9.377 -21.124 1.00 75.19 85 ASP A O 1
ATOM 658 N N . GLU A 1 86 ? 28.051 -7.151 -21.137 1.00 79.94 86 GLU A N 1
ATOM 659 C CA . GLU A 1 86 ? 26.903 -7.065 -22.057 1.00 79.94 86 GLU A CA 1
ATOM 660 C C . GLU A 1 86 ? 25.717 -8.025 -21.761 1.00 79.94 86 GLU A C 1
ATOM 662 O O . GLU A 1 86 ? 25.241 -8.723 -22.664 1.00 79.94 86 GLU A O 1
ATOM 667 N N . PRO A 1 87 ? 25.172 -8.047 -20.530 1.00 84.31 87 PRO A N 1
ATOM 668 C CA . PRO A 1 87 ? 24.037 -8.883 -20.163 1.00 84.31 87 PRO A CA 1
ATOM 669 C C . PRO A 1 87 ? 22.758 -8.432 -20.871 1.00 84.31 87 PRO A C 1
ATOM 671 O O . PRO A 1 87 ? 22.646 -7.312 -21.386 1.00 84.31 87 PRO A O 1
ATOM 674 N N . SER A 1 88 ? 21.732 -9.281 -20.834 1.00 90.94 88 SER A N 1
ATOM 675 C CA . SER A 1 88 ? 20.385 -8.831 -21.174 1.00 90.94 88 SER A CA 1
ATOM 676 C C . SER A 1 88 ? 19.903 -7.758 -20.189 1.00 90.94 88 SER A C 1
ATOM 678 O O . SER A 1 88 ? 20.318 -7.702 -19.029 1.00 90.94 88 SER A O 1
ATOM 680 N N . PHE A 1 89 ? 18.971 -6.909 -20.632 1.00 94.75 89 PHE A N 1
ATOM 681 C CA . PHE A 1 89 ? 18.413 -5.854 -19.783 1.00 94.75 89 PHE A CA 1
ATOM 682 C C . PHE A 1 89 ? 17.790 -6.418 -18.492 1.00 94.75 89 PHE A C 1
ATOM 684 O O . PHE A 1 89 ? 18.008 -5.884 -17.407 1.00 94.75 89 PHE A O 1
ATOM 691 N N . ALA A 1 90 ? 17.077 -7.544 -18.595 1.00 89.75 90 ALA A N 1
ATOM 692 C CA . ALA A 1 90 ? 16.467 -8.217 -17.451 1.00 89.75 90 ALA A CA 1
ATOM 693 C C . ALA A 1 90 ? 17.506 -8.766 -16.456 1.00 89.75 90 ALA A C 1
ATOM 695 O O . ALA A 1 90 ? 17.304 -8.667 -15.245 1.00 89.75 90 ALA A O 1
ATOM 696 N N . GLU A 1 91 ? 18.623 -9.312 -16.944 1.00 77.00 91 GLU A N 1
ATOM 697 C CA . GLU A 1 91 ? 19.729 -9.759 -16.089 1.00 77.00 91 GLU A CA 1
ATOM 698 C C . GLU A 1 91 ? 20.378 -8.577 -15.366 1.00 77.00 91 GLU A C 1
ATOM 700 O O . GLU A 1 91 ? 20.618 -8.659 -14.164 1.00 77.00 91 GLU A O 1
ATOM 705 N N . LEU A 1 92 ? 20.579 -7.448 -16.052 1.00 90.06 92 LEU A N 1
ATOM 706 C CA . LEU A 1 92 ? 21.138 -6.240 -15.442 1.00 90.06 92 LEU A CA 1
ATOM 707 C C . LEU A 1 92 ? 20.241 -5.692 -14.317 1.00 90.06 92 LEU A C 1
ATOM 709 O O . LEU A 1 92 ? 20.731 -5.322 -13.249 1.00 90.06 92 LEU A O 1
ATOM 713 N N . VAL A 1 93 ? 18.919 -5.689 -14.524 1.00 96.06 93 VAL A N 1
ATOM 714 C CA . VAL A 1 93 ? 17.934 -5.342 -13.484 1.00 96.06 93 VAL A CA 1
AT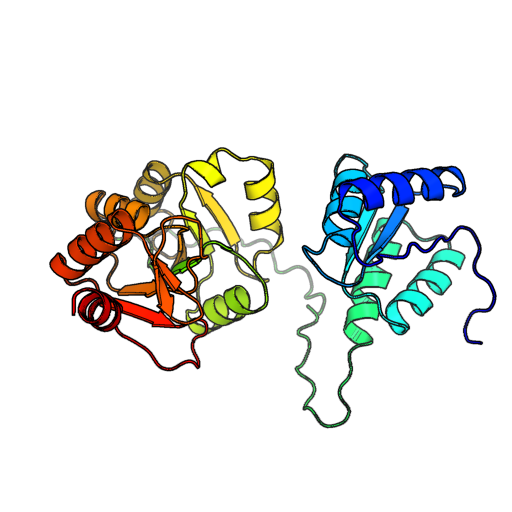OM 715 C C . VAL A 1 93 ? 18.031 -6.307 -12.300 1.00 96.06 93 VAL A C 1
ATOM 717 O O . VAL A 1 93 ? 18.045 -5.871 -11.147 1.00 96.06 93 VAL A O 1
ATOM 720 N N . ALA A 1 94 ? 18.116 -7.614 -12.565 1.00 84.19 94 ALA A N 1
ATOM 721 C CA . ALA A 1 94 ? 18.228 -8.627 -11.520 1.00 84.19 94 ALA A CA 1
ATOM 722 C C . ALA A 1 94 ? 19.505 -8.445 -10.682 1.00 84.19 94 ALA A C 1
ATOM 724 O O . ALA A 1 94 ? 19.421 -8.469 -9.452 1.00 84.19 94 ALA A O 1
ATOM 725 N N . VAL A 1 95 ? 20.646 -8.171 -11.328 1.00 80.88 95 VAL A N 1
ATOM 726 C CA . VAL A 1 95 ? 21.920 -7.855 -10.660 1.00 80.88 95 VAL A CA 1
ATOM 727 C C . VAL A 1 95 ? 21.762 -6.641 -9.751 1.00 80.88 95 VAL A C 1
ATOM 729 O O . VAL A 1 95 ? 22.112 -6.719 -8.573 1.00 80.88 95 VAL A O 1
ATOM 732 N N . ALA A 1 96 ? 21.185 -5.541 -10.245 1.00 91.81 96 ALA A N 1
ATOM 733 C CA . ALA A 1 96 ? 20.978 -4.334 -9.446 1.00 91.81 96 ALA A CA 1
ATOM 734 C C . ALA A 1 96 ? 20.131 -4.615 -8.189 1.00 91.81 96 ALA A C 1
ATOM 736 O O . ALA A 1 96 ? 20.471 -4.191 -7.080 1.00 91.81 96 ALA A O 1
ATOM 737 N N . VAL A 1 97 ? 19.042 -5.377 -8.331 1.00 93.19 97 VAL A N 1
ATOM 738 C CA . VAL A 1 97 ? 18.151 -5.714 -7.211 1.00 93.19 97 VAL A CA 1
ATOM 739 C C . VAL A 1 97 ? 18.819 -6.663 -6.212 1.00 93.19 97 VAL A C 1
ATOM 741 O O . VAL A 1 97 ? 18.709 -6.444 -5.002 1.00 93.19 97 VAL A O 1
ATOM 744 N N . GLU A 1 98 ? 19.493 -7.717 -6.676 1.00 79.56 98 GLU A N 1
ATOM 745 C CA . GLU A 1 98 ? 20.148 -8.693 -5.799 1.00 79.56 98 GLU A CA 1
ATOM 746 C C . GLU A 1 98 ? 21.281 -8.044 -5.002 1.00 79.56 98 GLU A C 1
ATOM 748 O O . GLU A 1 98 ? 21.278 -8.078 -3.769 1.00 79.56 98 GLU A O 1
ATOM 753 N N . THR A 1 99 ? 22.196 -7.368 -5.690 1.00 77.75 99 THR A N 1
ATOM 754 C CA . THR A 1 99 ? 23.390 -6.759 -5.086 1.00 77.75 99 THR A CA 1
ATOM 755 C C . THR A 1 99 ? 23.031 -5.570 -4.203 1.00 77.75 99 THR A C 1
ATOM 757 O O . THR A 1 99 ? 23.607 -5.392 -3.128 1.00 77.75 99 THR A O 1
ATOM 760 N N . GLY A 1 100 ? 21.993 -4.814 -4.574 1.00 91.06 100 GLY A N 1
ATOM 761 C CA . GLY A 1 100 ? 21.420 -3.781 -3.724 1.00 91.06 100 GLY A CA 1
ATOM 762 C C . GLY A 1 100 ? 20.888 -4.328 -2.403 1.00 91.06 100 GLY A C 1
ATOM 763 O O . GLY A 1 100 ? 21.097 -3.701 -1.365 1.00 91.06 100 GLY A O 1
ATOM 764 N N . ARG A 1 101 ? 20.251 -5.506 -2.405 1.00 88.12 101 ARG A N 1
ATOM 765 C CA . ARG A 1 101 ? 19.775 -6.166 -1.177 1.00 88.12 101 ARG A CA 1
ATOM 766 C C . ARG A 1 101 ? 20.924 -6.741 -0.359 1.00 88.12 101 ARG A C 1
ATOM 768 O O . ARG A 1 101 ? 20.965 -6.521 0.848 1.00 88.12 101 ARG A O 1
ATOM 775 N N . GLU A 1 102 ? 21.848 -7.457 -0.996 1.00 77.94 102 GLU A N 1
ATOM 776 C CA . GLU A 1 102 ? 23.005 -8.057 -0.320 1.00 77.94 102 GLU A CA 1
ATOM 777 C C . GLU A 1 102 ? 23.956 -7.011 0.261 1.00 77.94 102 GLU A C 1
ATOM 779 O O . GLU A 1 102 ? 24.599 -7.257 1.281 1.00 77.94 102 GLU A O 1
ATOM 784 N N . GLY A 1 103 ? 24.018 -5.829 -0.350 1.00 82.69 103 GLY A N 1
ATOM 785 C CA . GLY A 1 103 ? 24.802 -4.696 0.121 1.00 82.69 103 GLY A CA 1
ATOM 786 C C . GLY A 1 103 ? 24.341 -4.118 1.461 1.00 82.69 103 GLY A C 1
ATOM 787 O O . GLY A 1 103 ? 25.124 -3.458 2.147 1.00 82.69 103 GLY A O 1
ATOM 788 N N . VAL A 1 104 ? 23.096 -4.374 1.874 1.00 89.25 104 VAL A N 1
ATOM 789 C CA . VAL A 1 104 ? 22.548 -3.885 3.144 1.00 89.25 104 VAL A CA 1
ATOM 790 C C . VAL A 1 104 ? 22.880 -4.877 4.256 1.00 89.25 104 VAL A C 1
ATOM 792 O O . VAL A 1 104 ? 22.157 -5.843 4.493 1.00 89.25 104 VAL A O 1
ATOM 795 N N . LYS A 1 105 ? 23.983 -4.622 4.967 1.00 79.94 105 LYS A N 1
ATOM 796 C CA . LYS A 1 105 ? 24.468 -5.469 6.068 1.00 79.94 105 LYS A CA 1
ATOM 797 C C . LYS A 1 105 ? 24.572 -4.688 7.371 1.00 79.94 105 LYS A C 1
ATOM 799 O O . LYS A 1 105 ? 24.960 -3.521 7.386 1.00 79.94 105 LYS A O 1
ATOM 804 N N . ALA A 1 106 ? 24.272 -5.351 8.482 1.00 82.94 106 ALA A N 1
ATOM 805 C CA . ALA A 1 106 ? 24.428 -4.802 9.822 1.00 82.94 106 ALA A CA 1
ATOM 806 C C . ALA A 1 106 ? 25.448 -5.635 10.606 1.00 82.94 106 ALA A C 1
ATOM 808 O O . ALA A 1 106 ? 25.296 -6.839 10.736 1.00 82.94 106 ALA A O 1
ATOM 809 N N . LEU A 1 107 ? 26.473 -4.992 11.173 1.00 72.88 107 LEU A N 1
ATOM 810 C CA . LEU A 1 107 ? 27.564 -5.692 11.870 1.00 72.88 107 LEU A CA 1
ATOM 811 C C . LEU A 1 107 ? 27.123 -6.398 13.167 1.00 72.88 107 LEU A C 1
ATOM 813 O O . LEU A 1 107 ? 27.726 -7.382 13.578 1.00 72.88 107 LEU A O 1
ATOM 817 N N . LYS A 1 108 ? 26.120 -5.844 13.856 1.00 70.00 108 LYS A N 1
ATOM 818 C CA . LYS A 1 108 ? 25.683 -6.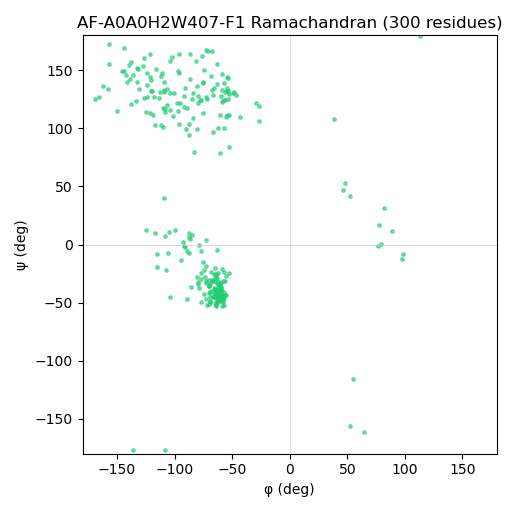293 15.192 1.00 70.00 108 LYS A CA 1
ATOM 819 C C . LYS A 1 108 ? 24.267 -6.855 15.221 1.00 70.00 108 LYS A C 1
ATOM 821 O O . LYS A 1 108 ? 23.901 -7.498 16.201 1.00 70.00 108 LYS A O 1
ATOM 826 N N . ALA A 1 109 ? 23.453 -6.546 14.212 1.00 77.19 109 ALA A N 1
ATOM 827 C CA . ALA A 1 109 ? 22.127 -7.132 14.139 1.00 77.19 109 ALA A CA 1
ATOM 828 C C . ALA A 1 109 ? 22.291 -8.586 13.683 1.00 77.19 109 ALA A C 1
ATOM 830 O O . ALA A 1 109 ? 23.123 -8.838 12.813 1.00 77.19 109 ALA A O 1
ATOM 831 N N . PRO A 1 110 ? 21.544 -9.538 14.261 1.00 65.56 110 PRO A N 1
ATOM 832 C CA . PRO A 1 110 ? 21.536 -10.892 13.732 1.00 65.56 110 PRO A CA 1
ATOM 833 C C . PRO A 1 110 ? 21.109 -10.841 12.265 1.00 65.56 110 PRO A C 1
ATOM 835 O O . PRO A 1 110 ? 20.188 -10.091 11.926 1.00 65.56 110 PRO A O 1
ATOM 838 N N . ASP A 1 111 ? 21.766 -11.635 11.417 1.00 60.41 111 ASP A N 1
ATOM 839 C CA . ASP A 1 111 ? 21.340 -11.805 10.034 1.00 60.41 111 ASP A CA 1
ATOM 840 C C . ASP A 1 111 ? 19.875 -12.234 10.046 1.00 60.41 111 ASP A C 1
ATOM 842 O O . ASP A 1 111 ? 19.516 -13.334 10.483 1.00 60.41 111 ASP A O 1
ATOM 846 N N . VAL A 1 112 ? 19.002 -11.340 9.584 1.00 56.69 112 VAL A N 1
ATOM 847 C CA . VAL A 1 112 ? 17.658 -11.731 9.190 1.00 56.69 112 VAL A CA 1
ATOM 848 C C . VAL A 1 112 ? 17.900 -12.601 7.978 1.00 56.69 112 VAL A C 1
ATOM 850 O O . VAL A 1 112 ? 18.144 -12.057 6.904 1.00 56.69 112 VAL A O 1
ATOM 853 N N . LYS A 1 113 ? 17.940 -13.927 8.170 1.00 46.12 113 LYS A N 1
ATOM 854 C CA . LYS A 1 113 ? 18.072 -14.882 7.071 1.00 46.12 113 LYS A CA 1
ATOM 855 C C . LYS A 1 113 ? 17.139 -14.412 5.967 1.00 46.12 113 LYS A C 1
ATOM 857 O O . LYS A 1 113 ? 15.917 -14.402 6.133 1.00 46.12 113 LYS A O 1
ATOM 862 N N . SER A 1 114 ? 17.731 -13.933 4.881 1.00 45.34 114 SER A N 1
ATOM 863 C CA . SER A 1 114 ? 17.026 -13.824 3.633 1.00 45.34 114 SER A CA 1
ATOM 864 C C . SER A 1 114 ? 16.646 -15.259 3.324 1.00 45.34 114 SER A C 1
ATOM 866 O O . SER A 1 114 ? 17.505 -16.096 3.058 1.00 45.34 114 SER A O 1
ATOM 868 N N . ASP A 1 115 ? 15.356 -15.561 3.390 1.00 39.06 115 ASP A N 1
ATOM 869 C CA . ASP A 1 115 ? 14.816 -16.618 2.556 1.00 39.06 115 ASP A CA 1
ATOM 870 C C . ASP A 1 115 ? 15.084 -16.153 1.113 1.00 39.06 115 ASP A C 1
ATOM 872 O O . ASP A 1 115 ? 14.222 -15.572 0.452 1.00 39.06 115 ASP A O 1
ATOM 876 N N . LYS A 1 116 ? 16.328 -16.313 0.629 1.00 31.83 116 LYS A N 1
ATOM 877 C CA . LYS A 1 116 ? 16.526 -16.575 -0.787 1.00 31.83 116 LYS A CA 1
ATOM 878 C C . LYS A 1 116 ? 15.627 -17.787 -1.023 1.00 31.83 116 LYS A C 1
ATOM 880 O O . LYS A 1 116 ? 15.756 -18.769 -0.287 1.00 31.83 116 LYS A O 1
ATOM 885 N N . PRO A 1 117 ? 14.688 -17.745 -1.978 1.00 35.09 117 PRO A N 1
ATOM 886 C CA . PRO A 1 117 ? 14.226 -18.986 -2.548 1.00 35.09 117 PRO A CA 1
ATOM 887 C C . PRO A 1 117 ? 15.500 -19.636 -3.086 1.00 35.09 117 PRO A C 1
ATOM 889 O O . PRO A 1 117 ? 16.020 -19.229 -4.123 1.00 35.09 117 PRO A O 1
ATOM 892 N N . GLU A 1 118 ? 16.057 -20.597 -2.348 1.00 30.80 118 GLU A N 1
ATOM 893 C CA . GLU A 1 118 ? 16.777 -21.670 -3.006 1.00 30.80 118 GLU A CA 1
ATOM 894 C C . GLU A 1 118 ? 15.853 -22.105 -4.134 1.00 30.80 118 GLU A C 1
ATOM 896 O O . GLU A 1 118 ? 14.646 -22.289 -3.927 1.00 30.80 118 GLU A O 1
ATOM 901 N N . THR A 1 119 ? 16.405 -22.171 -5.338 1.00 35.03 119 THR A N 1
ATOM 902 C CA . THR A 1 119 ? 15.827 -22.891 -6.457 1.00 35.03 119 THR A CA 1
ATOM 903 C C . THR A 1 119 ? 15.544 -24.311 -5.982 1.00 35.03 119 THR A C 1
ATOM 905 O O . THR A 1 119 ? 16.342 -25.229 -6.146 1.00 35.03 119 THR A O 1
ATOM 908 N N . GLN A 1 120 ? 14.389 -24.488 -5.343 1.00 31.67 120 GLN A N 1
ATOM 909 C CA . GLN A 1 120 ? 13.809 -25.788 -5.116 1.00 31.67 120 GLN A CA 1
ATOM 910 C C . GLN A 1 120 ? 13.609 -26.364 -6.518 1.00 31.67 120 GLN A C 1
ATOM 912 O O . GLN A 1 120 ? 13.041 -25.671 -7.375 1.00 31.67 120 GLN A O 1
ATOM 917 N N . PRO A 1 121 ? 14.099 -27.587 -6.790 1.00 38.31 121 PRO A N 1
ATOM 918 C CA . PRO A 1 121 ? 13.773 -28.269 -8.028 1.00 38.31 121 PRO A CA 1
ATOM 919 C C . PRO A 1 121 ? 12.263 -28.188 -8.192 1.00 38.31 121 PRO A C 1
ATOM 921 O O . PRO A 1 121 ? 11.555 -28.429 -7.212 1.00 38.31 121 PRO A O 1
ATOM 924 N N . ALA A 1 122 ? 11.819 -27.780 -9.387 1.00 35.97 122 ALA A N 1
ATOM 925 C CA . ALA A 1 122 ? 10.421 -27.588 -9.747 1.00 35.97 122 ALA A CA 1
ATOM 926 C C . ALA A 1 122 ? 9.519 -28.493 -8.904 1.00 35.97 122 ALA A C 1
ATOM 928 O O . ALA A 1 122 ? 9.523 -29.715 -9.080 1.00 35.97 122 ALA A O 1
ATOM 929 N N . ALA A 1 123 ? 8.805 -27.892 -7.945 1.00 34.94 123 ALA A N 1
ATOM 930 C CA . ALA A 1 123 ? 7.801 -28.620 -7.196 1.00 34.94 123 ALA A CA 1
ATOM 931 C C . ALA A 1 123 ? 6.885 -29.276 -8.238 1.00 34.94 123 ALA A C 1
ATOM 933 O O . ALA A 1 123 ? 6.485 -28.597 -9.195 1.00 34.94 123 ALA A O 1
ATOM 934 N N . PRO A 1 124 ? 6.621 -30.588 -8.126 1.00 39.50 124 PRO A N 1
ATOM 935 C CA . PRO A 1 124 ? 5.854 -31.296 -9.128 1.00 39.50 124 PRO A CA 1
ATOM 936 C C . PRO A 1 124 ? 4.537 -30.552 -9.320 1.00 39.50 124 PRO A C 1
ATOM 938 O O . PRO A 1 124 ? 3.879 -30.178 -8.345 1.00 39.50 124 PRO A O 1
ATOM 941 N N . VAL A 1 125 ? 4.188 -30.315 -10.589 1.00 38.09 125 VAL A N 1
ATOM 942 C CA . VAL A 1 125 ? 2.821 -30.002 -11.022 1.00 38.09 125 VAL A CA 1
ATOM 943 C C . VAL A 1 125 ? 1.850 -30.684 -10.061 1.00 38.09 125 VAL A C 1
ATOM 945 O O . VAL A 1 125 ? 1.969 -31.902 -9.910 1.00 38.09 125 VAL A O 1
ATOM 948 N N . PRO A 1 126 ? 0.942 -29.959 -9.376 1.00 44.75 126 PRO A N 1
ATOM 949 C CA . PRO A 1 126 ? 0.020 -30.605 -8.462 1.00 44.75 126 PRO A CA 1
ATOM 950 C C . PRO A 1 126 ? -0.838 -31.568 -9.276 1.00 44.75 126 PRO A C 1
ATOM 952 O O . PRO A 1 126 ? -1.773 -31.185 -9.983 1.00 44.75 126 PRO A O 1
ATOM 955 N N . THR A 1 127 ? -0.458 -32.838 -9.205 1.00 37.97 127 THR A N 1
ATOM 956 C CA . THR A 1 127 ? -1.216 -33.968 -9.699 1.00 37.97 127 THR A CA 1
ATOM 957 C C . THR A 1 127 ? -2.547 -33.957 -8.981 1.00 37.97 127 THR A C 1
ATOM 959 O O . THR A 1 127 ? -2.579 -33.969 -7.755 1.00 37.97 127 THR A O 1
ATOM 962 N N . ALA A 1 128 ? -3.608 -33.906 -9.785 1.00 41.19 128 ALA A N 1
ATOM 963 C CA . ALA A 1 128 ? -4.987 -34.253 -9.475 1.00 41.19 128 ALA A CA 1
ATOM 964 C C . ALA A 1 128 ? -5.493 -33.862 -8.074 1.00 41.19 128 ALA A C 1
ATOM 966 O O . ALA A 1 128 ? -5.207 -34.504 -7.068 1.00 41.19 128 ALA A O 1
ATOM 967 N N . LYS A 1 129 ? -6.365 -32.844 -8.071 1.00 40.16 129 LYS A N 1
ATOM 968 C CA . LYS A 1 129 ? -7.326 -32.522 -7.008 1.00 40.16 129 LYS A CA 1
ATOM 969 C C . LYS A 1 129 ? -7.714 -33.766 -6.196 1.00 40.16 129 LYS A C 1
ATOM 971 O O . LYS A 1 129 ? -8.342 -34.677 -6.736 1.00 40.16 129 LYS A O 1
ATOM 976 N N . ALA A 1 130 ? -7.423 -33.746 -4.896 1.00 37.28 130 ALA A N 1
ATOM 977 C CA . ALA A 1 130 ? -8.161 -34.569 -3.948 1.00 37.28 130 ALA A CA 1
ATOM 978 C C . ALA A 1 130 ? -9.666 -34.256 -4.101 1.00 37.28 130 ALA A C 1
ATOM 980 O O . ALA A 1 130 ? -10.008 -33.105 -4.410 1.00 37.28 130 ALA A O 1
ATOM 981 N N . PRO A 1 131 ? -10.566 -35.246 -3.948 1.00 38.94 131 PRO A N 1
ATOM 982 C CA . PRO A 1 131 ? -11.980 -35.062 -4.241 1.00 38.94 131 PRO A CA 1
ATOM 983 C C . PRO A 1 131 ? -12.528 -33.896 -3.427 1.00 38.94 131 PRO A C 1
ATOM 985 O O . PRO A 1 131 ? -12.284 -33.805 -2.224 1.00 38.94 131 PRO A O 1
ATOM 988 N N . ALA A 1 132 ? -13.245 -32.999 -4.103 1.00 44.31 132 ALA A N 1
ATOM 989 C CA . ALA A 1 132 ? -13.958 -31.911 -3.463 1.00 44.31 132 ALA A CA 1
ATOM 990 C C . ALA A 1 132 ? -14.857 -32.494 -2.367 1.00 44.31 132 ALA A C 1
ATOM 992 O O . ALA A 1 132 ? -15.829 -33.190 -2.661 1.00 44.31 132 ALA A O 1
ATOM 993 N N . VAL A 1 133 ? -14.519 -32.217 -1.107 1.00 44.91 133 VAL A N 1
ATOM 994 C CA . VAL A 1 133 ? -15.478 -32.348 -0.014 1.00 44.91 133 VAL A CA 1
ATOM 995 C C . VAL A 1 133 ? -16.637 -31.431 -0.389 1.00 44.91 133 VAL A C 1
ATOM 997 O O . VAL A 1 133 ? -16.413 -30.267 -0.724 1.00 44.91 133 VAL A O 1
ATOM 1000 N N . ALA A 1 134 ? -17.848 -31.982 -0.444 1.00 41.62 134 ALA A N 1
ATOM 1001 C CA . ALA A 1 134 ? -19.044 -31.228 -0.777 1.00 41.62 134 ALA A CA 1
ATOM 1002 C C . ALA A 1 134 ? -19.165 -30.042 0.193 1.00 41.62 134 ALA A C 1
ATOM 1004 O O . ALA A 1 134 ? -19.374 -30.236 1.388 1.00 41.62 134 ALA A O 1
ATOM 1005 N N . LEU A 1 135 ? -18.954 -28.834 -0.334 1.00 48.22 135 LEU A N 1
ATOM 1006 C CA . LEU A 1 135 ? -18.986 -27.585 0.422 1.00 48.22 135 LEU A CA 1
ATOM 1007 C C . LEU A 1 135 ? -20.413 -27.337 0.914 1.00 48.22 135 LEU A C 1
ATOM 1009 O O . LEU A 1 135 ? -21.367 -27.417 0.133 1.00 48.22 135 LEU A O 1
ATOM 1013 N N . GLY A 1 136 ? -20.555 -27.073 2.211 1.00 49.91 136 GLY A N 1
ATOM 1014 C CA . GLY A 1 136 ? -21.842 -26.778 2.827 1.00 49.91 136 GLY A CA 1
ATOM 1015 C C . GLY A 1 136 ? -22.310 -25.349 2.512 1.00 49.91 136 GLY A C 1
ATOM 1016 O O . GLY A 1 136 ? -21.502 -24.493 2.154 1.00 49.91 136 GLY A O 1
ATOM 1017 N N . PRO A 1 137 ? -23.606 -25.037 2.689 1.00 51.50 137 PRO A N 1
ATOM 1018 C CA . PRO A 1 137 ? -24.182 -23.718 2.392 1.00 51.50 137 PRO A CA 1
ATOM 1019 C C . PRO A 1 137 ? -23.636 -22.545 3.236 1.00 51.50 137 PRO A C 1
ATOM 1021 O O . PRO A 1 137 ? -23.988 -21.405 2.959 1.00 51.50 137 PRO A O 1
ATOM 1024 N N . ASN A 1 138 ? -22.764 -22.807 4.220 1.00 56.06 138 ASN A N 1
ATOM 1025 C CA . ASN A 1 138 ? -22.146 -21.805 5.100 1.00 56.06 138 ASN A CA 1
ATOM 1026 C C . ASN A 1 138 ? -20.611 -21.724 4.969 1.00 56.06 138 ASN A C 1
ATOM 1028 O O . ASN A 1 138 ? -19.961 -21.065 5.780 1.00 56.06 138 ASN A O 1
ATOM 1032 N N . ASP A 1 139 ? -20.015 -22.378 3.971 1.00 66.75 139 ASP A N 1
ATOM 1033 C CA . ASP A 1 139 ? -18.568 -22.338 3.749 1.00 66.75 139 ASP A CA 1
ATOM 1034 C C . ASP A 1 139 ? -18.182 -21.076 2.957 1.00 66.75 139 ASP A C 1
ATOM 1036 O O . ASP A 1 139 ? -17.986 -21.104 1.741 1.00 66.75 139 ASP A O 1
ATOM 1040 N N . HIS A 1 140 ? -18.105 -19.940 3.654 1.00 76.69 140 HIS A N 1
ATOM 1041 C CA . HIS A 1 140 ? -17.628 -18.669 3.105 1.00 76.69 140 HIS A CA 1
ATOM 1042 C C . HIS A 1 140 ? -16.146 -18.428 3.421 1.00 76.69 140 HIS A C 1
ATOM 1044 O O . HIS A 1 140 ? -15.542 -19.041 4.304 1.00 76.69 140 HIS A O 1
ATOM 1050 N N . MET A 1 141 ? -15.552 -17.483 2.697 1.00 86.75 141 MET A N 1
ATOM 1051 C CA . MET A 1 141 ? -14.177 -17.028 2.904 1.00 86.75 141 MET A CA 1
ATOM 1052 C C . MET A 1 141 ? -13.921 -16.597 4.364 1.00 86.75 141 MET A C 1
ATOM 1054 O O . MET A 1 141 ? -14.781 -15.980 5.003 1.00 86.75 141 MET A O 1
ATOM 1058 N N . LYS A 1 142 ? -12.725 -16.879 4.903 1.00 90.75 142 LYS A N 1
ATOM 1059 C CA . LYS A 1 142 ? -12.352 -16.506 6.280 1.00 90.75 142 LYS A CA 1
ATOM 1060 C C . LYS A 1 142 ? -11.659 -15.148 6.299 1.00 90.75 142 LYS A C 1
ATOM 1062 O O . LYS A 1 142 ? -10.573 -14.996 5.747 1.00 90.75 142 LYS A O 1
ATOM 1067 N N . ILE A 1 143 ? -12.238 -14.167 6.986 1.00 93.94 143 ILE A N 1
ATOM 1068 C CA . ILE A 1 143 ? -11.632 -12.836 7.125 1.00 93.94 143 ILE A CA 1
ATOM 1069 C C . ILE A 1 143 ? -10.629 -12.872 8.282 1.00 93.94 143 ILE A C 1
ATOM 1071 O O . ILE A 1 143 ? -11.001 -12.996 9.446 1.00 93.94 143 ILE A O 1
ATOM 1075 N N . GLY A 1 144 ? -9.339 -12.813 7.953 1.00 92.56 144 GLY A N 1
ATOM 1076 C CA . GLY A 1 144 ? -8.253 -12.761 8.933 1.00 92.56 144 GLY A CA 1
ATOM 1077 C C . GLY A 1 144 ? -8.044 -11.363 9.514 1.00 92.56 144 GLY A C 1
ATOM 1078 O O . GLY A 1 144 ? -7.674 -11.242 10.680 1.00 92.56 144 GLY A O 1
ATOM 1079 N N . LEU A 1 145 ? -8.292 -10.324 8.711 1.00 95.19 145 LEU A N 1
ATOM 1080 C CA . LEU A 1 145 ? -8.226 -8.918 9.111 1.00 95.19 145 LEU A CA 1
ATOM 1081 C C . LEU A 1 145 ? -9.070 -8.062 8.163 1.00 95.19 145 LEU A C 1
ATOM 1083 O O . LEU A 1 145 ? -8.928 -8.184 6.949 1.00 95.19 145 LEU A O 1
ATOM 1087 N N . ALA A 1 146 ? -9.884 -7.159 8.702 1.00 97.12 146 ALA A N 1
ATOM 1088 C CA . ALA A 1 146 ? -10.451 -6.041 7.954 1.00 97.12 146 ALA A CA 1
ATOM 1089 C C . ALA A 1 146 ? -9.738 -4.761 8.396 1.00 97.12 146 ALA A C 1
ATOM 1091 O O . ALA A 1 146 ? -9.746 -4.437 9.583 1.00 97.12 146 ALA A O 1
ATOM 1092 N N . ARG A 1 147 ? -9.084 -4.055 7.470 1.00 96.56 147 ARG A N 1
ATOM 1093 C CA . ARG A 1 147 ? -8.270 -2.879 7.787 1.00 96.56 147 ARG A CA 1
ATOM 1094 C C . ARG A 1 147 ? -8.593 -1.688 6.891 1.00 96.56 147 ARG A C 1
ATOM 1096 O O . ARG A 1 147 ? -8.646 -1.820 5.674 1.00 96.56 147 ARG A O 1
ATOM 1103 N N . ILE A 1 148 ? -8.743 -0.518 7.506 1.00 96.62 148 ILE A N 1
ATOM 1104 C CA . ILE A 1 148 ? -8.876 0.774 6.830 1.00 96.62 148 ILE A CA 1
ATOM 1105 C C . ILE A 1 148 ? -7.497 1.446 6.793 1.00 96.62 148 ILE A C 1
ATOM 1107 O O . ILE A 1 148 ? -6.924 1.764 7.841 1.00 96.62 148 ILE A O 1
ATOM 1111 N N . ASP A 1 149 ? -6.946 1.627 5.596 1.00 92.38 149 ASP A N 1
ATOM 1112 C CA . ASP A 1 149 ? -5.694 2.348 5.349 1.00 92.38 149 ASP A CA 1
ATOM 1113 C C . ASP A 1 149 ? -5.744 2.994 3.956 1.00 92.38 149 ASP A C 1
ATOM 1115 O O . ASP A 1 149 ? -5.749 2.288 2.946 1.00 92.38 149 ASP A O 1
ATOM 1119 N N . ASP A 1 150 ? -5.739 4.327 3.886 1.00 85.00 150 ASP A N 1
ATOM 1120 C CA . ASP A 1 150 ? -5.811 5.083 2.620 1.00 85.00 150 ASP A CA 1
ATOM 1121 C C . ASP A 1 150 ? -4.682 4.731 1.641 1.00 85.00 150 ASP A C 1
ATOM 1123 O O . ASP A 1 150 ? -4.805 4.928 0.433 1.00 85.00 150 ASP A O 1
ATOM 1127 N N . ARG A 1 151 ? -3.560 4.223 2.162 1.00 81.31 151 ARG A N 1
ATOM 1128 C CA . ARG A 1 151 ? -2.383 3.836 1.373 1.00 81.31 151 ARG A CA 1
ATOM 1129 C C . ARG A 1 151 ? -2.413 2.375 0.928 1.00 81.31 151 ARG A C 1
ATOM 1131 O O . ARG A 1 151 ? -1.506 1.950 0.219 1.00 81.31 151 ARG A O 1
ATOM 1138 N N . LEU A 1 152 ? -3.437 1.615 1.322 1.00 88.44 152 LEU A N 1
ATOM 1139 C CA . LEU A 1 152 ? -3.689 0.241 0.891 1.00 88.44 152 LEU A CA 1
ATOM 1140 C C . LEU A 1 152 ? -2.484 -0.685 1.138 1.00 88.44 152 LEU A C 1
ATOM 1142 O O . LEU A 1 152 ? -2.116 -0.925 2.289 1.00 88.44 152 LEU A O 1
ATOM 1146 N N . ILE A 1 153 ? -1.880 -1.229 0.079 1.00 83.50 153 ILE A N 1
ATOM 1147 C CA . ILE A 1 153 ? -0.708 -2.101 0.172 1.00 83.50 153 ILE A CA 1
ATOM 1148 C C . ILE A 1 153 ? 0.536 -1.216 0.088 1.00 83.50 153 ILE A C 1
ATOM 1150 O O . ILE A 1 153 ? 0.941 -0.797 -0.992 1.00 83.50 153 ILE A O 1
ATOM 1154 N N . HIS A 1 154 ? 1.132 -0.905 1.242 1.00 76.81 154 HIS A N 1
ATOM 1155 C CA . HIS A 1 154 ? 2.331 -0.067 1.313 1.00 76.81 154 HIS A CA 1
ATOM 1156 C C . HIS A 1 154 ? 3.321 -0.538 2.383 1.00 76.81 154 HIS A C 1
ATOM 1158 O O . HIS A 1 154 ? 2.944 -1.012 3.463 1.00 76.81 154 HIS A O 1
ATOM 1164 N N . GLY A 1 155 ? 4.606 -0.348 2.072 1.00 66.50 155 GLY A N 1
ATOM 1165 C CA . GLY A 1 155 ? 5.734 -0.550 2.976 1.00 66.50 155 GLY A CA 1
ATOM 1166 C C . GLY A 1 155 ? 5.773 -1.922 3.658 1.00 66.50 155 GLY A C 1
ATOM 1167 O O . GLY A 1 155 ? 5.191 -2.904 3.211 1.00 66.50 155 GLY A O 1
ATOM 1168 N N . GLN A 1 156 ? 6.452 -1.978 4.805 1.00 69.69 156 GLN A N 1
ATOM 1169 C CA . GLN A 1 156 ? 6.554 -3.198 5.619 1.00 69.69 156 GLN A CA 1
ATOM 1170 C C . GLN A 1 156 ? 5.286 -3.489 6.443 1.00 69.69 156 GLN A C 1
ATOM 1172 O O . GLN A 1 156 ? 5.191 -4.528 7.095 1.00 69.69 156 GLN A O 1
ATOM 1177 N N . VAL A 1 157 ? 4.301 -2.583 6.432 1.00 70.94 157 VAL A N 1
ATOM 1178 C CA . VAL A 1 157 ? 3.070 -2.719 7.223 1.00 70.94 157 VAL A CA 1
ATOM 1179 C C . VAL A 1 157 ? 2.218 -3.863 6.676 1.00 70.94 157 VAL A C 1
ATOM 1181 O O . VAL A 1 157 ? 1.833 -4.742 7.445 1.00 70.94 157 VAL A O 1
ATOM 1184 N N . ALA A 1 158 ? 1.994 -3.913 5.359 1.00 75.19 158 ALA A N 1
ATOM 1185 C CA . ALA A 1 158 ? 1.258 -5.009 4.727 1.00 75.19 158 ALA A CA 1
ATOM 1186 C C . ALA A 1 158 ? 1.964 -6.364 4.932 1.00 75.19 158 ALA A C 1
ATOM 1188 O O . ALA A 1 158 ? 1.330 -7.341 5.331 1.00 75.19 158 ALA A O 1
ATOM 1189 N N . THR A 1 159 ? 3.289 -6.420 4.762 1.00 77.94 159 THR A N 1
ATOM 1190 C CA . THR A 1 159 ? 4.100 -7.631 4.997 1.00 77.94 159 THR A CA 1
ATOM 1191 C C . THR A 1 159 ? 4.006 -8.130 6.439 1.00 77.94 159 THR A C 1
ATOM 1193 O O . THR A 1 159 ? 3.909 -9.330 6.689 1.00 77.94 159 THR A O 1
ATOM 1196 N N . ARG A 1 160 ? 4.003 -7.223 7.417 1.00 80.44 160 ARG A N 1
ATOM 1197 C CA . ARG A 1 160 ? 3.885 -7.597 8.828 1.00 80.44 160 ARG A CA 1
ATOM 1198 C C . ARG A 1 160 ? 2.497 -8.135 9.159 1.00 80.44 160 ARG A C 1
ATOM 1200 O O . ARG A 1 160 ? 2.381 -9.206 9.747 1.00 80.44 160 ARG A O 1
ATOM 1207 N N . TRP A 1 161 ? 1.451 -7.418 8.752 1.00 85.94 161 TRP A N 1
ATOM 1208 C CA . TRP A 1 161 ? 0.078 -7.847 9.003 1.00 85.94 161 TRP A CA 1
ATOM 1209 C C . TRP A 1 161 ? -0.244 -9.165 8.305 1.00 85.94 161 TRP A C 1
ATOM 1211 O O . TRP A 1 161 ? -0.931 -9.995 8.893 1.00 85.94 161 TRP A O 1
ATOM 1221 N N . THR A 1 162 ? 0.268 -9.395 7.093 1.00 85.88 162 THR A N 1
ATOM 1222 C CA . THR A 1 162 ? 0.048 -10.663 6.382 1.00 85.88 162 THR A CA 1
ATOM 1223 C C . THR A 1 162 ? 0.657 -11.853 7.117 1.00 85.88 162 THR A C 1
ATOM 1225 O O . THR A 1 162 ? -0.041 -12.844 7.325 1.00 85.88 162 THR A O 1
ATOM 1228 N N . LYS A 1 163 ? 1.899 -11.722 7.607 1.00 83.56 163 LYS A N 1
ATOM 1229 C CA . LYS A 1 163 ? 2.560 -12.749 8.428 1.00 83.56 163 LYS A CA 1
ATOM 1230 C C . LYS A 1 163 ? 1.826 -13.012 9.743 1.00 83.56 163 LYS A C 1
ATOM 1232 O O . LYS A 1 163 ? 1.569 -14.161 10.081 1.00 83.56 163 LYS A O 1
ATOM 1237 N N . GLU A 1 164 ? 1.458 -11.965 10.477 1.00 86.88 164 GLU A N 1
ATOM 1238 C CA . GLU A 1 164 ? 0.832 -12.121 11.797 1.00 86.88 164 GLU A CA 1
ATOM 1239 C C . GLU A 1 164 ? -0.611 -12.631 11.737 1.00 86.88 164 GLU A C 1
ATOM 1241 O O . GLU A 1 164 ? -1.054 -13.359 12.622 1.00 86.88 164 GLU A O 1
ATOM 1246 N N . THR A 1 165 ? -1.355 -12.262 10.694 1.00 87.81 165 THR A N 1
ATOM 1247 C CA . THR A 1 165 ? -2.743 -12.717 10.507 1.00 87.81 165 THR A CA 1
ATOM 1248 C C . THR A 1 165 ? -2.831 -14.025 9.725 1.00 87.81 165 THR A C 1
ATOM 1250 O O . THR A 1 165 ? -3.922 -14.595 9.629 1.00 87.81 165 THR A O 1
ATOM 1253 N N . ASN A 1 166 ? -1.692 -14.514 9.218 1.00 89.12 166 ASN A N 1
ATOM 1254 C CA . ASN A 1 166 ? -1.543 -15.717 8.404 1.00 89.12 166 ASN A CA 1
ATOM 1255 C C . ASN A 1 166 ? -2.498 -15.735 7.196 1.00 89.12 166 ASN A C 1
ATOM 1257 O O . ASN A 1 166 ? -3.162 -16.736 6.922 1.00 89.12 166 ASN A O 1
ATOM 1261 N N . VAL A 1 167 ? -2.643 -14.587 6.528 1.00 90.44 167 VAL A N 1
ATOM 1262 C CA . VAL A 1 167 ? -3.488 -14.469 5.331 1.00 90.44 167 VAL A CA 1
ATOM 1263 C C . VAL A 1 167 ? -2.698 -14.848 4.082 1.00 90.44 167 VAL A C 1
ATOM 1265 O O . VAL A 1 167 ? -1.524 -14.513 3.948 1.00 90.44 167 VAL A O 1
ATOM 1268 N N . ASN A 1 168 ? -3.363 -15.513 3.144 1.00 87.06 168 ASN A N 1
ATOM 1269 C CA . ASN A 1 168 ? -2.793 -15.915 1.853 1.00 87.06 168 ASN A CA 1
ATOM 1270 C C . ASN A 1 168 ? -3.308 -15.053 0.683 1.00 87.06 168 ASN A C 1
ATOM 1272 O O . ASN A 1 168 ? -2.809 -15.139 -0.445 1.00 87.06 168 ASN A O 1
ATOM 1276 N N . ARG A 1 169 ? -4.291 -14.185 0.953 1.00 88.81 169 ARG A N 1
ATOM 1277 C CA . ARG A 1 169 ? -4.873 -13.267 -0.025 1.00 88.81 169 ARG A CA 1
ATOM 1278 C C . ARG A 1 169 ? -5.169 -11.906 0.601 1.00 88.81 169 ARG A C 1
ATOM 1280 O O . ARG A 1 169 ? -5.672 -11.821 1.719 1.00 88.81 169 ARG A O 1
ATOM 1287 N N . ILE A 1 170 ? -4.900 -10.844 -0.147 1.00 93.31 170 ILE A N 1
ATOM 1288 C CA . ILE A 1 170 ? -5.338 -9.478 0.136 1.00 93.31 170 ILE A CA 1
ATOM 1289 C C . ILE A 1 170 ? -6.399 -9.100 -0.896 1.00 93.31 170 ILE A C 1
ATOM 1291 O O . ILE A 1 170 ? -6.209 -9.293 -2.098 1.00 93.31 170 ILE A O 1
ATOM 1295 N N . ILE A 1 171 ? -7.508 -8.532 -0.436 1.00 93.69 171 ILE A N 1
ATOM 1296 C CA . ILE A 1 171 ? -8.531 -7.950 -1.300 1.00 93.69 171 ILE A CA 1
ATOM 1297 C C . ILE A 1 171 ? -8.691 -6.484 -0.916 1.00 93.69 171 ILE A C 1
ATOM 1299 O O . ILE A 1 171 ? -9.156 -6.159 0.173 1.00 93.69 171 ILE A O 1
ATOM 1303 N N . VAL A 1 172 ? -8.301 -5.601 -1.827 1.00 95.19 172 VAL A N 1
ATOM 1304 C CA . VAL A 1 172 ? -8.624 -4.178 -1.769 1.00 95.19 172 VAL A CA 1
ATOM 1305 C C . VAL A 1 172 ? -10.052 -4.007 -2.268 1.00 95.19 172 VAL A C 1
ATOM 1307 O O . VAL A 1 172 ? -10.362 -4.385 -3.400 1.00 95.19 172 VAL A O 1
ATOM 1310 N N . VAL A 1 173 ? -10.906 -3.441 -1.422 1.00 95.88 173 VAL A N 1
ATOM 1311 C CA . VAL A 1 173 ? -12.322 -3.218 -1.707 1.00 95.88 173 VAL A CA 1
ATOM 1312 C C . VAL A 1 173 ? -12.563 -1.719 -1.828 1.00 95.88 173 VAL A C 1
ATOM 1314 O O . VAL A 1 173 ? -12.569 -1.001 -0.830 1.00 95.88 173 VAL A O 1
ATOM 1317 N N . SER A 1 174 ? -12.700 -1.243 -3.063 1.00 93.31 174 SER A N 1
ATOM 1318 C CA . SER A 1 174 ? -12.994 0.158 -3.363 1.00 93.31 174 SER A CA 1
ATOM 1319 C C . SER A 1 174 ? -13.436 0.305 -4.814 1.00 93.31 174 SER A C 1
ATOM 1321 O O . SER A 1 174 ? -12.712 -0.095 -5.727 1.00 93.31 174 SER A O 1
ATOM 1323 N N . ASP A 1 175 ? -14.594 0.929 -5.024 1.00 91.19 175 ASP A N 1
ATOM 1324 C CA . ASP A 1 175 ? -15.155 1.155 -6.360 1.00 91.19 175 ASP A CA 1
ATOM 1325 C C . ASP A 1 175 ? -14.236 2.069 -7.200 1.00 91.19 175 ASP A C 1
ATOM 1327 O O . ASP A 1 175 ? -13.959 1.782 -8.365 1.00 91.19 175 ASP A O 1
ATOM 1331 N N . GLU A 1 176 ? -13.672 3.117 -6.585 1.00 89.88 176 GLU A N 1
ATOM 1332 C CA . GLU A 1 176 ? -12.740 4.050 -7.237 1.00 89.88 176 GLU A CA 1
ATOM 1333 C C . GLU A 1 176 ? -11.448 3.357 -7.693 1.00 89.88 176 GLU A C 1
ATOM 1335 O O . GLU A 1 176 ? -11.001 3.530 -8.826 1.00 89.88 176 GLU A O 1
ATOM 1340 N N . VAL A 1 177 ? -10.839 2.547 -6.820 1.00 87.00 177 VAL A N 1
ATOM 1341 C CA . VAL A 1 177 ? -9.573 1.859 -7.128 1.00 87.00 177 VAL A CA 1
ATOM 1342 C C . VAL A 1 177 ? -9.803 0.716 -8.118 1.00 87.00 177 VAL A C 1
ATOM 1344 O O . VAL A 1 177 ? -8.932 0.421 -8.931 1.00 87.00 177 VAL A O 1
ATOM 1347 N N . ALA A 1 178 ? -10.976 0.077 -8.087 1.00 86.62 178 ALA A N 1
ATOM 1348 C CA . ALA A 1 178 ? -11.338 -0.963 -9.043 1.00 86.62 178 ALA A CA 1
ATOM 1349 C C . ALA A 1 178 ? -11.530 -0.421 -10.470 1.00 86.62 178 ALA A C 1
ATOM 1351 O O . ALA A 1 178 ? -11.235 -1.147 -11.426 1.00 86.62 178 ALA A O 1
ATOM 1352 N N . ALA A 1 179 ? -11.988 0.829 -10.609 1.00 88.06 179 ALA A N 1
ATOM 1353 C CA . ALA A 1 179 ? -12.128 1.520 -11.890 1.00 88.06 179 ALA A CA 1
ATOM 1354 C C . ALA A 1 179 ? -10.787 2.041 -12.451 1.00 88.06 179 ALA A C 1
ATOM 1356 O O . ALA A 1 179 ? -10.639 2.183 -13.666 1.00 88.06 179 ALA A O 1
ATOM 1357 N N . ASP A 1 180 ? -9.793 2.288 -11.594 1.00 86.12 180 ASP A N 1
ATOM 1358 C CA . ASP A 1 180 ? -8.470 2.783 -11.985 1.00 86.12 180 ASP A CA 1
ATOM 1359 C C . ASP A 1 180 ? -7.512 1.631 -12.353 1.00 86.12 180 ASP A C 1
ATOM 1361 O O . ASP A 1 180 ? -6.944 0.937 -11.500 1.00 86.12 180 ASP A O 1
ATOM 1365 N N . LYS A 1 181 ? -7.300 1.439 -13.663 1.00 80.00 181 LYS A N 1
ATOM 1366 C CA . LYS A 1 181 ? -6.429 0.383 -14.206 1.00 80.00 181 LYS A CA 1
ATOM 1367 C C . LYS A 1 181 ? -4.975 0.515 -13.735 1.00 80.00 181 LYS A C 1
ATOM 1369 O O . LYS A 1 181 ? -4.338 -0.506 -13.486 1.00 80.00 181 LYS A O 1
ATOM 1374 N N . MET A 1 182 ? -4.459 1.736 -13.593 1.00 76.12 182 MET A N 1
ATOM 1375 C CA . MET A 1 182 ? -3.080 1.984 -13.166 1.00 76.12 182 MET A CA 1
ATOM 1376 C C . MET A 1 182 ? -2.908 1.621 -11.689 1.00 76.12 182 MET A C 1
ATOM 1378 O O . MET A 1 182 ? -2.034 0.821 -11.348 1.00 76.12 182 MET A O 1
ATOM 1382 N N . ARG A 1 183 ? -3.776 2.141 -10.809 1.00 75.00 183 ARG A N 1
ATOM 1383 C CA . ARG A 1 183 ? -3.729 1.826 -9.370 1.00 75.00 183 ARG A CA 1
ATOM 1384 C C . ARG A 1 183 ? -3.891 0.337 -9.110 1.00 75.00 183 ARG A C 1
ATOM 1386 O O . ARG A 1 183 ? -3.192 -0.208 -8.259 1.00 75.00 183 ARG A O 1
ATOM 1393 N N . LYS A 1 184 ? -4.771 -0.332 -9.855 1.00 80.69 184 LYS A N 1
ATOM 1394 C CA . LYS A 1 184 ? -4.964 -1.777 -9.744 1.00 80.69 184 LYS A CA 1
ATOM 1395 C C . LYS A 1 184 ? -3.685 -2.557 -10.045 1.00 80.69 184 LYS A C 1
ATOM 1397 O O . LYS A 1 184 ? -3.320 -3.411 -9.242 1.00 80.69 184 LYS A O 1
ATOM 1402 N N . THR A 1 185 ? -3.001 -2.250 -11.148 1.00 72.69 185 THR A N 1
ATOM 1403 C CA . THR A 1 185 ? -1.745 -2.921 -11.523 1.00 72.69 185 THR A CA 1
ATOM 1404 C C . THR A 1 185 ? -0.665 -2.706 -10.465 1.00 72.69 185 THR A C 1
ATOM 1406 O O . THR A 1 185 ? -0.087 -3.681 -9.979 1.00 72.69 185 THR A O 1
ATOM 1409 N N . LEU A 1 186 ? -0.461 -1.459 -10.030 1.00 75.50 186 LEU A N 1
ATOM 1410 C CA . LEU A 1 186 ? 0.550 -1.124 -9.024 1.00 75.50 186 LEU A CA 1
ATOM 1411 C C . LEU A 1 186 ? 0.304 -1.856 -7.700 1.00 75.50 186 LEU A C 1
ATOM 1413 O O . LEU A 1 186 ? 1.219 -2.466 -7.155 1.00 75.50 186 LEU A O 1
ATOM 1417 N N . LEU A 1 187 ? -0.942 -1.872 -7.212 1.00 76.62 187 LEU A N 1
ATOM 1418 C CA . LEU A 1 187 ? -1.303 -2.561 -5.968 1.00 76.62 187 LEU A CA 1
ATOM 1419 C C . LEU A 1 187 ? -1.074 -4.072 -6.043 1.00 76.62 187 LEU A C 1
ATOM 1421 O O . LEU A 1 187 ? -0.700 -4.687 -5.046 1.00 76.62 187 LEU A O 1
ATOM 1425 N N . THR A 1 188 ? -1.275 -4.679 -7.213 1.00 73.88 188 THR A N 1
ATOM 1426 C CA . THR A 1 188 ? -1.013 -6.111 -7.385 1.00 73.88 188 THR A CA 1
ATOM 1427 C C . THR A 1 188 ? 0.475 -6.458 -7.432 1.00 73.88 188 THR A C 1
ATOM 1429 O O . THR A 1 188 ? 0.837 -7.552 -7.009 1.00 73.88 188 THR A O 1
ATOM 1432 N N . GLN A 1 189 ? 1.335 -5.537 -7.876 1.00 74.44 189 GLN A N 1
ATOM 1433 C CA . GLN A 1 189 ? 2.789 -5.739 -7.932 1.00 74.44 189 GLN A CA 1
ATOM 1434 C C . GLN A 1 189 ? 3.468 -5.601 -6.562 1.00 74.44 189 GLN A C 1
ATOM 1436 O O . GLN A 1 189 ? 4.468 -6.262 -6.303 1.00 74.44 189 GLN A O 1
ATOM 1441 N N . VAL A 1 190 ? 2.911 -4.787 -5.660 1.00 70.69 190 VAL A N 1
ATOM 1442 C CA . VAL A 1 190 ? 3.464 -4.556 -4.309 1.00 70.69 190 VAL A CA 1
ATOM 1443 C C . VAL A 1 190 ? 2.976 -5.569 -3.263 1.00 70.69 190 VAL A C 1
ATOM 1445 O O . VAL A 1 190 ? 3.187 -5.386 -2.062 1.00 70.69 190 VAL A O 1
ATOM 1448 N N . ALA A 1 191 ? 2.292 -6.632 -3.695 1.00 76.25 191 ALA A N 1
ATOM 1449 C CA . ALA A 1 191 ? 1.810 -7.684 -2.810 1.00 76.25 191 ALA A CA 1
ATOM 1450 C C . ALA A 1 191 ? 2.984 -8.417 -2.123 1.00 76.25 191 ALA A C 1
ATOM 1452 O O . ALA A 1 191 ? 3.980 -8.726 -2.781 1.00 76.25 191 ALA A O 1
ATOM 1453 N N . PRO A 1 192 ? 2.891 -8.736 -0.817 1.00 77.12 192 PRO A N 1
ATOM 1454 C CA . PRO A 1 192 ? 3.939 -9.490 -0.133 1.00 77.12 192 PRO A CA 1
ATOM 1455 C C . PRO A 1 192 ? 4.193 -10.870 -0.777 1.00 77.12 192 PRO A C 1
ATOM 1457 O O . PRO A 1 192 ? 3.238 -11.511 -1.225 1.00 77.12 192 PRO A O 1
ATOM 1460 N N . PRO A 1 193 ? 5.442 -11.382 -0.777 1.00 76.50 193 PRO A N 1
ATOM 1461 C CA . PRO A 1 193 ? 5.749 -12.709 -1.312 1.00 76.50 193 PRO A CA 1
ATOM 1462 C C . PRO A 1 193 ? 4.885 -13.806 -0.677 1.00 76.50 193 PRO A C 1
ATOM 1464 O O . PRO A 1 193 ? 4.711 -13.840 0.541 1.00 76.50 193 PRO A O 1
ATOM 1467 N N . GLY A 1 194 ? 4.345 -14.705 -1.503 1.00 77.69 194 GLY A N 1
ATOM 1468 C CA . GLY A 1 194 ? 3.449 -15.780 -1.057 1.00 77.69 194 GLY A CA 1
ATOM 1469 C C . GLY A 1 194 ? 1.995 -15.354 -0.811 1.00 77.69 194 GLY A C 1
ATOM 1470 O O . GLY A 1 194 ? 1.174 -16.199 -0.458 1.00 77.69 194 GLY A O 1
ATOM 1471 N N . VAL A 1 195 ? 1.651 -14.078 -1.027 1.00 85.06 195 VAL A N 1
ATOM 1472 C CA . VAL A 1 195 ? 0.293 -13.541 -0.868 1.00 85.06 195 VAL A CA 1
ATOM 1473 C C . VAL A 1 195 ? -0.205 -12.986 -2.199 1.00 85.06 195 VAL A C 1
ATOM 1475 O O . VAL A 1 195 ? 0.476 -12.219 -2.869 1.00 85.06 195 VAL A O 1
ATOM 1478 N N . THR A 1 196 ? -1.427 -13.346 -2.584 1.00 83.69 196 THR A N 1
ATOM 1479 C CA . THR A 1 196 ? -2.055 -12.805 -3.804 1.00 83.69 196 THR A CA 1
ATOM 1480 C C . THR A 1 196 ? -2.856 -11.546 -3.488 1.00 83.69 196 THR A C 1
ATOM 1482 O O . THR A 1 196 ? -3.610 -11.529 -2.518 1.00 83.69 196 THR A O 1
ATOM 1485 N N . ALA A 1 197 ? -2.731 -10.491 -4.296 1.00 86.38 197 ALA A N 1
ATOM 1486 C CA . ALA A 1 197 ? -3.511 -9.264 -4.136 1.00 86.38 197 ALA A CA 1
ATOM 1487 C C . ALA A 1 197 ? -4.543 -9.103 -5.257 1.00 86.38 197 ALA A C 1
ATOM 1489 O O . ALA A 1 197 ? -4.264 -9.368 -6.426 1.00 86.38 197 ALA A O 1
ATOM 1490 N N . HIS A 1 198 ? -5.738 -8.636 -4.903 1.00 86.19 198 HIS A N 1
ATOM 1491 C CA . HIS A 1 198 ? -6.795 -8.305 -5.855 1.00 86.19 198 HIS A CA 1
ATOM 1492 C C . HIS A 1 198 ? -7.455 -6.984 -5.490 1.00 86.19 198 HIS A C 1
ATOM 1494 O O . HIS A 1 198 ? -7.641 -6.685 -4.316 1.00 86.19 198 HIS A O 1
ATOM 1500 N N . VAL A 1 199 ? -7.866 -6.230 -6.507 1.00 90.25 199 VAL A N 1
ATOM 1501 C CA . VAL A 1 199 ? -8.686 -5.026 -6.347 1.00 90.25 199 VAL A CA 1
ATOM 1502 C C . VAL A 1 199 ? -10.053 -5.285 -6.964 1.00 90.25 199 VAL A C 1
ATOM 1504 O O . VAL A 1 199 ? -10.142 -5.710 -8.126 1.00 90.25 199 VAL A O 1
ATOM 1507 N N . VAL A 1 200 ? -11.102 -5.059 -6.179 1.00 90.19 200 VAL A N 1
ATOM 1508 C CA . VAL A 1 200 ? -12.499 -5.280 -6.562 1.00 90.19 200 VAL A CA 1
ATOM 1509 C C . VAL A 1 200 ? -13.390 -4.155 -6.039 1.00 90.19 200 VAL A C 1
ATOM 1511 O O . VAL A 1 200 ? -13.071 -3.507 -5.042 1.00 90.19 200 VAL A O 1
ATOM 1514 N N . ASP A 1 201 ? -14.512 -3.947 -6.718 1.00 93.69 201 ASP A N 1
ATOM 1515 C CA . ASP A 1 201 ? -15.620 -3.141 -6.213 1.00 93.69 201 ASP A CA 1
ATOM 1516 C C . ASP A 1 201 ? -16.353 -3.857 -5.060 1.00 93.69 201 ASP A C 1
ATOM 1518 O O . ASP A 1 201 ? -16.168 -5.058 -4.812 1.00 93.69 201 ASP A O 1
ATOM 1522 N N . VAL A 1 202 ? -17.187 -3.106 -4.342 1.00 93.88 202 VAL A N 1
ATOM 1523 C CA . VAL A 1 202 ? -17.931 -3.587 -3.169 1.00 93.88 202 VAL A CA 1
ATOM 1524 C C . VAL A 1 202 ? -18.862 -4.755 -3.511 1.00 93.88 202 VAL A C 1
ATOM 1526 O O . VAL A 1 202 ? -18.882 -5.767 -2.805 1.00 93.88 202 VAL A O 1
ATOM 1529 N N . GLU A 1 203 ? -19.604 -4.667 -4.614 1.00 90.81 203 GLU A N 1
ATOM 1530 C CA . GLU A 1 203 ? -20.549 -5.716 -5.011 1.00 90.81 203 GLU A CA 1
ATOM 1531 C C . GLU A 1 203 ? -19.844 -7.028 -5.360 1.00 90.81 203 GLU A C 1
ATOM 1533 O O . GLU A 1 203 ? -20.331 -8.128 -5.079 1.00 90.81 203 GLU A O 1
ATOM 1538 N N . LYS A 1 204 ? -18.690 -6.934 -6.015 1.00 88.88 204 LYS A N 1
ATOM 1539 C CA . LYS A 1 204 ? -17.857 -8.076 -6.357 1.00 88.88 204 LYS A CA 1
ATOM 1540 C C . LYS A 1 204 ? -17.213 -8.670 -5.113 1.00 88.88 204 LYS A C 1
ATOM 1542 O O . LYS A 1 204 ? -17.118 -9.893 -5.045 1.00 88.88 204 LYS A O 1
ATOM 1547 N N . ALA A 1 205 ? -16.830 -7.862 -4.123 1.00 91.69 205 ALA A N 1
ATOM 1548 C CA . ALA A 1 205 ? -16.341 -8.367 -2.841 1.00 91.69 205 ALA A CA 1
ATOM 1549 C C . ALA A 1 205 ? -17.393 -9.244 -2.137 1.00 91.69 205 ALA A C 1
ATOM 1551 O O . ALA A 1 205 ? -17.072 -10.358 -1.723 1.00 91.69 205 ALA A O 1
ATOM 1552 N N . ILE A 1 206 ? -18.657 -8.801 -2.094 1.00 90.56 206 ILE A N 1
ATOM 1553 C CA . ILE A 1 206 ? -19.784 -9.573 -1.531 1.00 90.56 206 ILE A CA 1
ATOM 1554 C C . ILE A 1 206 ? -19.981 -10.890 -2.301 1.00 90.56 206 ILE A C 1
ATOM 1556 O O . ILE A 1 206 ? -20.099 -11.963 -1.708 1.00 90.56 206 ILE A O 1
ATOM 1560 N N . ARG A 1 207 ? -19.954 -10.839 -3.640 1.00 87.00 207 ARG A N 1
ATOM 1561 C CA . ARG A 1 207 ? -20.067 -12.036 -4.493 1.00 87.00 207 ARG A CA 1
ATOM 1562 C C . ARG A 1 207 ? -18.928 -13.034 -4.274 1.00 87.00 207 ARG A C 1
ATOM 1564 O O . ARG A 1 207 ? -19.172 -14.236 -4.261 1.00 87.00 207 ARG A O 1
ATOM 1571 N N . VAL A 1 208 ? -17.693 -12.552 -4.128 1.00 87.00 208 VAL A N 1
ATOM 1572 C CA . VAL A 1 208 ? -16.511 -13.395 -3.879 1.00 87.00 208 VAL A CA 1
ATOM 1573 C C . VAL A 1 208 ? -16.572 -14.024 -2.491 1.00 87.00 208 VAL A C 1
ATOM 1575 O O . VAL A 1 208 ? -16.265 -15.204 -2.359 1.00 87.00 208 VAL A O 1
ATOM 1578 N N . TYR A 1 209 ? -17.015 -13.275 -1.481 1.00 87.81 209 TYR A N 1
ATOM 1579 C CA . TYR A 1 209 ? -17.172 -13.777 -0.117 1.00 87.81 209 TYR A CA 1
ATOM 1580 C C . TYR A 1 209 ? -18.160 -14.950 -0.035 1.00 87.81 209 TYR A C 1
ATOM 1582 O O . TYR A 1 209 ? -17.849 -15.968 0.581 1.00 87.81 209 TYR A O 1
ATOM 1590 N N . ASN A 1 210 ? -19.296 -14.837 -0.729 1.00 84.06 210 ASN A N 1
ATOM 1591 C CA . ASN A 1 210 ? -20.342 -15.864 -0.777 1.00 84.06 210 ASN A CA 1
ATOM 1592 C C . ASN A 1 210 ? -20.032 -17.030 -1.733 1.00 84.06 210 ASN A C 1
ATOM 1594 O O . ASN A 1 210 ? -20.852 -17.933 -1.884 1.00 84.06 210 ASN A O 1
ATOM 1598 N N . ASN A 1 211 ? -18.889 -17.015 -2.426 1.00 81.50 211 ASN A N 1
ATOM 1599 C CA . ASN A 1 211 ? -18.534 -18.069 -3.368 1.00 81.50 211 ASN A CA 1
ATOM 1600 C C . ASN A 1 211 ? -17.769 -19.202 -2.649 1.00 81.50 211 ASN A C 1
ATOM 1602 O O . ASN A 1 211 ? -16.632 -18.979 -2.217 1.00 81.50 211 ASN A O 1
ATOM 1606 N N . PRO A 1 212 ? -18.313 -20.438 -2.609 1.00 81.56 212 PRO A N 1
ATOM 1607 C CA . PRO A 1 212 ? -17.708 -21.565 -1.891 1.00 81.56 212 PRO A CA 1
ATOM 1608 C C . PRO A 1 212 ? -16.291 -21.921 -2.358 1.00 81.56 212 PRO A C 1
ATOM 1610 O O . PRO A 1 212 ? -15.514 -22.521 -1.619 1.00 81.56 212 PRO A O 1
ATOM 1613 N N . LYS A 1 213 ? -15.909 -21.519 -3.579 1.00 78.75 213 LYS A N 1
ATOM 1614 C CA . LYS A 1 213 ? -14.554 -21.718 -4.116 1.00 78.75 213 LYS A CA 1
ATOM 1615 C C . LYS A 1 213 ? -13.462 -21.128 -3.212 1.00 78.75 213 LYS A C 1
ATOM 1617 O O . LYS A 1 213 ? -12.337 -21.619 -3.246 1.00 78.75 213 LYS A O 1
ATOM 1622 N N . TYR A 1 214 ? -13.785 -20.098 -2.429 1.00 81.50 214 TYR A N 1
ATOM 1623 C CA . TYR A 1 214 ? -12.841 -19.385 -1.566 1.00 81.50 214 TYR A CA 1
ATOM 1624 C C . TYR A 1 214 ? -12.993 -19.730 -0.077 1.00 81.50 214 TYR A C 1
ATOM 1626 O O . TYR A 1 214 ? -12.378 -19.073 0.758 1.00 81.50 214 TYR A O 1
ATOM 1634 N N . ALA A 1 215 ? -13.762 -20.764 0.282 1.00 79.38 215 ALA A N 1
ATOM 1635 C CA . ALA A 1 215 ? -14.002 -21.159 1.676 1.00 79.38 215 ALA A CA 1
ATOM 1636 C C . ALA A 1 215 ? -12.720 -21.443 2.486 1.00 79.38 215 ALA A C 1
ATOM 1638 O O . ALA A 1 215 ? -12.651 -21.209 3.694 1.00 79.38 215 ALA A O 1
ATOM 1639 N N . ASN A 1 216 ? -11.681 -21.937 1.808 1.00 81.00 216 ASN A N 1
ATOM 1640 C CA . ASN A 1 216 ? -10.390 -22.250 2.420 1.00 81.00 216 ASN A CA 1
ATOM 1641 C C . ASN A 1 216 ? -9.427 -21.053 2.460 1.00 81.00 216 ASN A C 1
ATOM 1643 O O . ASN A 1 216 ? -8.371 -21.148 3.086 1.00 81.00 216 ASN A O 1
ATOM 1647 N N . ASP A 1 217 ? -9.775 -19.933 1.822 1.00 84.94 217 ASP A N 1
ATOM 1648 C CA . ASP A 1 217 ? -8.917 -18.756 1.791 1.00 84.94 217 ASP A CA 1
ATOM 1649 C C . ASP A 1 217 ? -9.053 -17.962 3.091 1.00 84.94 217 ASP A C 1
ATOM 1651 O O . ASP A 1 217 ? -10.153 -17.714 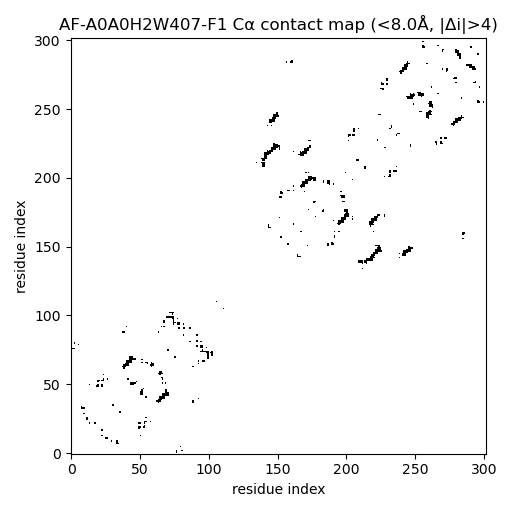3.598 1.00 84.94 217 ASP A O 1
ATOM 1655 N N . ARG A 1 218 ? -7.903 -17.531 3.617 1.00 91.25 218 ARG A N 1
ATOM 1656 C CA . ARG A 1 218 ? -7.823 -16.626 4.759 1.00 91.25 218 ARG A CA 1
ATOM 1657 C C . ARG A 1 218 ? -7.355 -15.272 4.260 1.00 91.25 218 ARG A C 1
ATOM 1659 O O . ARG A 1 218 ? -6.227 -15.132 3.793 1.00 91.25 218 ARG A O 1
ATOM 1666 N N . VAL A 1 219 ? -8.233 -14.282 4.350 1.00 92.94 219 VAL A N 1
ATOM 1667 C CA . VAL A 1 219 ? -8.118 -13.055 3.563 1.00 92.94 219 VAL A CA 1
ATOM 1668 C C . VAL A 1 219 ? -8.012 -11.820 4.436 1.00 92.94 219 VAL A C 1
ATOM 1670 O O . VAL A 1 219 ? -8.676 -11.704 5.467 1.00 92.94 219 VAL A O 1
ATOM 1673 N N . MET A 1 220 ? -7.178 -10.883 3.999 1.00 95.00 220 MET A N 1
ATOM 1674 C CA . MET A 1 220 ? -7.139 -9.521 4.511 1.00 95.00 220 MET A CA 1
ATOM 1675 C C . MET A 1 220 ? -7.938 -8.606 3.589 1.00 95.00 220 MET A C 1
ATOM 1677 O O . MET A 1 220 ? -7.626 -8.493 2.404 1.00 95.00 220 MET A O 1
ATOM 1681 N N . LEU A 1 221 ? -8.953 -7.946 4.135 1.00 96.50 221 LEU A N 1
ATOM 1682 C CA . LEU A 1 221 ? -9.712 -6.916 3.437 1.00 96.50 221 LEU A CA 1
ATOM 1683 C C . LEU A 1 221 ? -9.083 -5.552 3.722 1.00 96.50 221 LEU A C 1
ATOM 1685 O O . LEU A 1 221 ? -8.880 -5.199 4.886 1.00 96.50 221 LEU A O 1
ATOM 1689 N N . LEU A 1 222 ? -8.779 -4.798 2.668 1.00 96.12 222 LEU A N 1
ATOM 1690 C CA . LEU A 1 222 ? -8.266 -3.434 2.751 1.00 96.12 222 LEU A CA 1
ATOM 1691 C C . LEU A 1 222 ? -9.291 -2.450 2.201 1.00 96.12 222 LEU A C 1
ATOM 1693 O O . LEU A 1 222 ? -9.795 -2.628 1.093 1.00 96.12 222 LEU A O 1
ATOM 1697 N N . PHE A 1 223 ? -9.542 -1.392 2.961 1.00 96.81 223 PHE A N 1
ATOM 1698 C CA . PHE A 1 223 ? -10.483 -0.329 2.629 1.00 96.81 223 PHE A CA 1
ATOM 1699 C C . PHE A 1 223 ? -9.799 1.031 2.727 1.00 96.81 223 PHE A C 1
ATOM 1701 O O . PHE A 1 223 ? -8.868 1.207 3.512 1.00 96.81 223 PHE A O 1
ATOM 1708 N N . THR A 1 224 ? -10.301 2.010 1.982 1.00 92.81 224 THR A N 1
ATOM 1709 C CA . THR A 1 224 ? -9.876 3.415 2.099 1.00 92.81 224 THR A CA 1
ATOM 1710 C C . THR A 1 224 ? -10.777 4.227 3.026 1.00 92.81 224 THR A C 1
ATOM 1712 O O . THR A 1 224 ? -10.451 5.347 3.386 1.00 92.81 224 THR A O 1
ATOM 1715 N N . ASN A 1 225 ? -11.948 3.705 3.395 1.00 94.50 225 ASN A N 1
ATOM 1716 C CA . ASN A 1 225 ? -12.929 4.439 4.185 1.00 94.50 225 ASN A CA 1
ATOM 1717 C C . ASN A 1 225 ? -13.870 3.472 4.933 1.00 94.50 225 ASN A C 1
ATOM 1719 O O . ASN A 1 225 ? -14.064 2.336 4.492 1.00 94.50 225 ASN A O 1
ATOM 1723 N N . PRO A 1 226 ? -14.482 3.901 6.051 1.00 96.25 226 PRO A N 1
ATOM 1724 C CA . PRO A 1 226 ? -15.433 3.081 6.803 1.00 96.25 226 PRO A CA 1
ATOM 1725 C C . PRO A 1 226 ? -16.789 2.913 6.100 1.00 96.25 226 PRO A C 1
ATOM 1727 O O . PRO A 1 226 ? -17.526 1.984 6.425 1.00 96.25 226 PRO A O 1
ATOM 1730 N N . THR A 1 227 ? -17.133 3.769 5.131 1.00 96.44 227 THR A N 1
ATOM 1731 C CA . THR A 1 227 ? -18.418 3.683 4.414 1.00 96.44 227 THR A CA 1
ATOM 1732 C C . THR A 1 227 ? -18.509 2.392 3.597 1.00 96.44 227 THR A C 1
ATOM 1734 O O . THR A 1 227 ? -19.528 1.706 3.642 1.00 96.44 227 THR A O 1
ATOM 1737 N N . ASP A 1 228 ? -17.435 2.004 2.909 1.00 96.50 228 ASP A N 1
ATOM 1738 C CA . ASP A 1 228 ? -17.393 0.748 2.152 1.00 96.50 228 ASP A CA 1
ATOM 1739 C C . ASP A 1 228 ? -17.433 -0.484 3.067 1.00 96.50 228 ASP A C 1
ATOM 1741 O O . ASP A 1 228 ? -18.025 -1.503 2.709 1.00 96.50 228 ASP A O 1
ATOM 1745 N N . VAL A 1 229 ? -16.899 -0.377 4.289 1.00 97.00 229 VAL A N 1
ATOM 1746 C CA . VAL A 1 229 ? -17.035 -1.432 5.304 1.00 97.00 229 VAL A CA 1
ATOM 1747 C C . VAL A 1 229 ? -18.501 -1.608 5.702 1.00 97.00 229 VAL A C 1
ATOM 1749 O O . VAL A 1 229 ? -18.988 -2.736 5.738 1.00 97.00 229 VAL A O 1
ATOM 1752 N N . VAL A 1 230 ? -19.227 -0.508 5.947 1.00 97.06 230 VAL A N 1
ATOM 1753 C CA . VAL A 1 230 ? -20.673 -0.548 6.236 1.00 97.06 230 VAL A CA 1
ATOM 1754 C C . VAL A 1 230 ? -21.431 -1.215 5.091 1.00 97.06 230 VAL A C 1
ATOM 1756 O O . VAL A 1 230 ? -22.223 -2.119 5.350 1.00 97.06 230 VAL A O 1
ATOM 1759 N N . ARG A 1 231 ? -21.140 -0.842 3.837 1.00 96.75 231 ARG A N 1
ATOM 1760 C CA . ARG A 1 231 ? -21.773 -1.446 2.651 1.00 96.75 231 ARG A CA 1
ATOM 1761 C C . ARG A 1 231 ? -21.527 -2.956 2.568 1.00 96.75 231 ARG A C 1
ATOM 1763 O O . ARG A 1 231 ? -22.444 -3.697 2.228 1.00 96.75 231 ARG A O 1
ATOM 1770 N N . LEU A 1 232 ? -20.323 -3.433 2.901 1.00 95.38 232 LEU A N 1
ATOM 1771 C CA . LEU A 1 232 ? -20.023 -4.873 2.916 1.00 95.38 232 LEU A CA 1
ATOM 1772 C C . LEU A 1 232 ? -20.791 -5.615 4.010 1.00 95.38 232 LEU A C 1
ATOM 1774 O O . LEU A 1 232 ? -21.352 -6.679 3.751 1.00 95.38 232 LEU A O 1
ATOM 1778 N N . VAL A 1 233 ? -20.830 -5.050 5.217 1.00 95.06 233 VAL A N 1
ATOM 1779 C CA . VAL A 1 233 ? -21.563 -5.625 6.354 1.00 95.06 233 VAL A CA 1
ATOM 1780 C C . VAL A 1 233 ? -23.066 -5.665 6.064 1.00 95.06 233 VAL A C 1
ATOM 1782 O O . VAL A 1 233 ? -23.736 -6.646 6.375 1.00 95.06 233 VAL A O 1
ATOM 1785 N N . GLU A 1 234 ? -23.610 -4.629 5.424 1.00 92.81 234 GLU A N 1
ATOM 1786 C CA . GLU A 1 234 ? -25.000 -4.594 4.951 1.00 92.81 234 GLU A CA 1
ATOM 1787 C C . GLU A 1 234 ? -25.278 -5.607 3.838 1.00 92.81 234 GLU A C 1
ATOM 1789 O O . GLU A 1 234 ? -26.368 -6.170 3.784 1.00 92.81 234 GLU A O 1
ATOM 1794 N N . GLY A 1 235 ? -24.271 -5.904 3.017 1.00 90.19 235 GLY A N 1
ATOM 1795 C CA . GLY A 1 235 ? -24.285 -6.976 2.025 1.00 90.19 235 GLY A CA 1
ATOM 1796 C C . GLY A 1 235 ? -24.182 -8.395 2.596 1.00 90.19 235 GLY A C 1
ATOM 1797 O O . GLY A 1 235 ? -24.110 -9.345 1.817 1.00 90.19 235 GLY A O 1
ATOM 1798 N N . GLY A 1 236 ? -24.160 -8.557 3.923 1.00 90.19 236 GLY A N 1
ATOM 1799 C CA . GLY A 1 236 ? -24.142 -9.859 4.597 1.00 90.19 236 GLY A CA 1
ATOM 1800 C C . GLY A 1 236 ? -22.748 -10.438 4.854 1.00 90.19 236 GLY A C 1
ATOM 1801 O O . GLY A 1 236 ? -22.640 -11.607 5.216 1.00 90.19 236 GLY A O 1
ATOM 1802 N N . VAL A 1 237 ? -21.680 -9.651 4.682 1.00 92.25 237 VAL A N 1
ATOM 1803 C CA . VAL A 1 237 ? -20.313 -10.086 5.007 1.00 92.25 237 VAL A CA 1
ATOM 1804 C C . VAL A 1 237 ? -20.087 -10.018 6.519 1.00 92.25 237 VAL A C 1
ATOM 1806 O O . VAL A 1 237 ? -20.224 -8.954 7.125 1.00 92.25 237 VAL A O 1
ATOM 1809 N N . ASP A 1 238 ? -19.691 -11.134 7.133 1.00 91.62 238 ASP A N 1
ATOM 1810 C CA . ASP A 1 238 ? -19.460 -11.202 8.578 1.00 91.62 238 ASP A CA 1
ATOM 1811 C C . ASP A 1 238 ? -18.081 -10.642 8.977 1.00 91.62 238 ASP A C 1
ATOM 1813 O O . ASP A 1 238 ? -17.058 -11.324 8.878 1.00 91.62 238 ASP A O 1
ATOM 1817 N N . ILE A 1 239 ? -18.051 -9.391 9.448 1.00 95.00 239 ILE A N 1
ATOM 1818 C CA . ILE A 1 239 ? -16.850 -8.714 9.961 1.00 95.00 239 ILE A CA 1
ATOM 1819 C C . ILE A 1 239 ? -16.978 -8.539 11.477 1.00 95.00 239 ILE A C 1
ATOM 1821 O O . ILE A 1 239 ? -17.850 -7.819 11.950 1.00 95.00 239 ILE A O 1
ATOM 1825 N N . LYS A 1 240 ? -16.078 -9.164 12.249 1.00 93.31 240 LYS A N 1
ATOM 1826 C CA . LYS A 1 240 ? -16.086 -9.092 13.726 1.00 93.31 240 LYS A CA 1
ATOM 1827 C C . LYS A 1 240 ? -15.358 -7.876 14.287 1.00 93.31 240 LYS A C 1
ATOM 1829 O O . LYS A 1 240 ? -15.780 -7.306 15.290 1.00 93.31 240 LYS A O 1
ATOM 1834 N N . SER A 1 241 ? -14.263 -7.487 13.647 1.00 95.12 241 SER A N 1
ATOM 1835 C CA . SER A 1 241 ? -13.459 -6.342 14.051 1.00 95.12 241 SER A CA 1
ATOM 1836 C C . SER A 1 241 ? -12.876 -5.635 12.836 1.00 95.12 241 SER A C 1
ATOM 1838 O O . SER A 1 241 ? -12.614 -6.251 11.799 1.00 95.12 241 SER A O 1
ATOM 1840 N N . VAL A 1 242 ? -12.690 -4.326 12.971 1.00 97.56 242 VAL A N 1
ATOM 1841 C CA . VAL A 1 242 ? -12.098 -3.454 11.963 1.00 97.56 242 VAL A CA 1
ATOM 1842 C C . VAL A 1 242 ? -10.917 -2.736 12.589 1.00 97.56 242 VAL A C 1
ATOM 1844 O O . VAL A 1 242 ? -11.026 -2.090 13.631 1.00 97.56 242 VAL A O 1
ATOM 1847 N N . ASN A 1 243 ? -9.781 -2.844 11.915 1.00 96.31 243 ASN A N 1
ATOM 1848 C CA . ASN A 1 243 ? -8.553 -2.170 12.270 1.00 96.31 243 ASN A CA 1
ATOM 1849 C C . ASN A 1 243 ? -8.408 -0.859 11.487 1.00 96.31 243 ASN A C 1
ATOM 1851 O O . ASN A 1 243 ? -8.363 -0.859 10.262 1.00 96.31 243 ASN A O 1
ATOM 1855 N N . ILE A 1 244 ? -8.294 0.266 12.181 1.00 95.56 244 ILE A N 1
ATOM 1856 C CA . ILE A 1 244 ? -8.053 1.577 11.588 1.00 95.56 244 ILE A CA 1
ATOM 1857 C C . ILE A 1 244 ? -6.549 1.841 11.644 1.00 95.56 244 ILE A C 1
ATOM 1859 O O . ILE A 1 244 ? -5.972 2.133 12.696 1.00 95.56 244 ILE A O 1
ATOM 1863 N N . GLY A 1 245 ? -5.915 1.690 10.485 1.00 88.88 245 GLY A N 1
ATOM 1864 C CA . GLY A 1 245 ? -4.478 1.802 10.305 1.00 88.88 245 GLY A CA 1
ATOM 1865 C C . GLY A 1 245 ? -4.002 3.212 10.001 1.00 88.88 245 GLY A C 1
ATOM 1866 O O . GLY A 1 245 ? -3.027 3.681 10.592 1.00 88.88 245 GLY A O 1
ATOM 1867 N N . GLY A 1 246 ? -4.683 3.872 9.065 1.00 88.94 246 GLY A N 1
ATOM 1868 C CA . GLY A 1 246 ? -4.356 5.233 8.672 1.00 88.94 246 GLY A CA 1
ATOM 1869 C C . GLY A 1 246 ? -5.419 5.860 7.780 1.00 88.94 246 GLY A C 1
ATOM 1870 O O . GLY A 1 246 ? -5.737 5.317 6.731 1.00 88.94 246 GLY A O 1
ATOM 1871 N N . MET A 1 247 ? -5.928 7.019 8.182 1.00 90.50 247 MET A N 1
ATOM 1872 C CA . MET A 1 247 ? -6.846 7.833 7.382 1.00 90.50 247 MET A CA 1
ATOM 1873 C C . MET A 1 247 ? -6.230 9.220 7.264 1.00 90.50 247 MET A C 1
ATOM 1875 O O . MET A 1 247 ? -6.023 9.899 8.276 1.00 90.50 247 MET A O 1
ATOM 1879 N N . ALA A 1 248 ? -5.851 9.598 6.046 1.00 83.50 248 ALA A N 1
ATOM 1880 C CA . ALA A 1 248 ? -5.071 10.798 5.799 1.00 83.50 248 ALA A CA 1
ATOM 1881 C C . ALA A 1 248 ? -5.893 12.058 6.087 1.00 83.50 248 ALA A C 1
ATOM 1883 O O . ALA A 1 248 ? -7.098 12.124 5.830 1.00 83.50 248 ALA A O 1
ATOM 1884 N N . PHE A 1 249 ? -5.218 13.089 6.593 1.00 84.31 249 PHE A N 1
ATOM 1885 C CA . PHE A 1 249 ? -5.827 14.402 6.743 1.00 84.31 249 PHE A CA 1
ATOM 1886 C C . PHE A 1 249 ? -6.154 14.994 5.367 1.00 84.31 249 PHE A C 1
ATOM 1888 O O . PHE A 1 249 ? -5.330 14.971 4.451 1.00 84.31 249 PHE A O 1
ATOM 1895 N N . ARG A 1 250 ? -7.360 15.545 5.236 1.00 81.06 250 ARG A N 1
ATOM 1896 C CA . ARG A 1 250 ? -7.809 16.350 4.096 1.00 81.06 250 ARG A CA 1
ATOM 1897 C C . ARG A 1 250 ? -8.597 17.537 4.636 1.00 81.06 250 ARG A C 1
ATOM 1899 O O . ARG A 1 250 ? -9.122 17.473 5.746 1.00 81.06 250 ARG A O 1
ATOM 1906 N N . GLN A 1 251 ? -8.689 18.609 3.855 1.00 80.25 251 GLN A N 1
ATOM 1907 C CA . GLN A 1 251 ? -9.476 19.781 4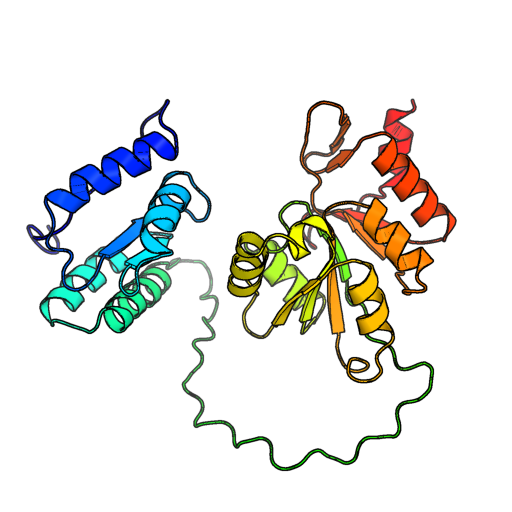.231 1.00 80.25 251 GLN A CA 1
ATOM 1908 C C . GLN A 1 251 ? -10.930 19.360 4.511 1.00 80.25 251 GLN A C 1
ATOM 1910 O O . GLN A 1 251 ? -11.549 18.706 3.676 1.00 80.25 251 GLN A O 1
ATOM 1915 N N . GLY A 1 252 ? -11.436 19.682 5.705 1.00 82.12 252 GLY A N 1
ATOM 1916 C CA . GLY A 1 252 ? -12.756 19.248 6.184 1.00 82.12 252 GLY A CA 1
ATOM 1917 C C . GLY A 1 252 ? -12.751 18.030 7.118 1.00 82.12 252 GLY A C 1
ATOM 1918 O O . GLY A 1 252 ? -13.787 17.736 7.704 1.00 82.12 252 GLY A O 1
ATOM 1919 N N . LYS A 1 253 ? -11.611 17.349 7.313 1.00 88.69 253 LYS A N 1
ATOM 1920 C CA . LYS A 1 253 ? -11.463 16.290 8.326 1.00 88.69 253 LYS A CA 1
ATOM 1921 C C . LYS A 1 253 ? -10.856 16.833 9.616 1.00 88.69 253 LYS A C 1
ATOM 1923 O O . LYS A 1 253 ? -9.985 17.697 9.583 1.00 88.69 253 LYS A O 1
ATOM 1928 N N . THR A 1 254 ? -11.247 16.258 10.745 1.00 87.31 254 THR A N 1
ATOM 1929 C CA . THR A 1 254 ? -10.669 16.531 12.062 1.00 87.31 254 THR A CA 1
ATOM 1930 C C . THR A 1 254 ? -9.699 15.420 12.435 1.00 87.31 254 THR A C 1
ATOM 1932 O O . THR A 1 254 ? -10.015 14.232 12.333 1.00 87.31 254 THR A O 1
ATOM 1935 N N . GLN A 1 255 ? -8.495 15.792 12.865 1.00 88.81 255 GLN A N 1
ATOM 1936 C CA . GLN A 1 255 ? -7.486 14.829 13.288 1.00 88.81 255 GLN A CA 1
ATOM 1937 C C . GLN A 1 255 ? -7.807 14.291 14.688 1.00 88.81 255 GLN A C 1
ATOM 1939 O O . GLN A 1 255 ? -7.935 15.058 15.637 1.00 88.81 255 GLN A O 1
ATOM 1944 N N . VAL A 1 256 ? -7.903 12.966 14.821 1.00 86.69 256 VAL A N 1
ATOM 1945 C CA . VAL A 1 256 ? -8.252 12.295 16.093 1.00 86.69 256 VAL A CA 1
ATOM 1946 C C . VAL A 1 256 ? -7.062 11.589 16.731 1.00 86.69 256 VAL A C 1
ATOM 1948 O O . VAL A 1 256 ? -7.049 11.327 17.932 1.00 86.69 256 VAL A O 1
ATOM 1951 N N . ASN A 1 257 ? -6.055 11.267 15.918 1.00 84.81 257 ASN A N 1
ATOM 1952 C CA . ASN A 1 257 ? -4.750 10.771 16.337 1.00 84.81 257 ASN A CA 1
ATOM 1953 C C . ASN A 1 257 ? -3.720 11.061 15.224 1.00 84.81 257 ASN A C 1
ATOM 1955 O O . ASN A 1 257 ? -4.071 11.428 14.104 1.00 84.81 257 ASN A O 1
ATOM 1959 N N . ASN A 1 258 ? -2.439 10.823 15.488 1.00 76.94 258 ASN A N 1
ATOM 1960 C CA . ASN A 1 258 ? -1.309 11.009 14.575 1.00 76.94 258 ASN A CA 1
ATOM 1961 C C . ASN A 1 258 ? -1.468 10.315 13.211 1.00 76.94 258 ASN A C 1
ATOM 1963 O O . ASN A 1 258 ? -0.830 10.721 12.248 1.00 76.94 258 ASN A O 1
ATOM 1967 N N . ALA A 1 259 ? -2.284 9.262 13.123 1.00 76.00 259 ALA A N 1
ATOM 1968 C CA . ALA A 1 259 ? -2.483 8.491 11.896 1.00 76.00 259 ALA A CA 1
ATOM 1969 C C . ALA A 1 259 ? -3.907 8.575 11.323 1.00 76.00 259 ALA A C 1
ATOM 1971 O O . ALA A 1 259 ? -4.134 8.051 10.237 1.00 76.00 259 ALA A O 1
ATOM 1972 N N . VAL A 1 260 ? -4.868 9.171 12.035 1.00 88.69 260 VAL A N 1
ATOM 1973 C CA . VAL A 1 260 ? -6.294 9.071 11.689 1.00 88.69 260 VAL A CA 1
ATOM 1974 C C . VAL A 1 260 ? -6.938 10.447 11.740 1.00 88.69 260 VAL A C 1
ATOM 1976 O O . VAL A 1 260 ? -6.916 11.116 12.775 1.00 88.69 260 VAL A O 1
ATOM 1979 N N . SER A 1 261 ? -7.530 10.844 10.619 1.00 89.81 261 SER A N 1
ATOM 1980 C CA . SER A 1 261 ? -8.394 12.016 10.489 1.00 89.81 261 SER A CA 1
ATOM 1981 C C . SER A 1 261 ? -9.744 11.589 9.927 1.00 89.81 261 SER A C 1
ATOM 1983 O O . SER A 1 261 ? -9.785 10.773 9.006 1.00 89.81 261 SER A O 1
ATOM 1985 N N . ILE A 1 262 ? -10.830 12.129 10.474 1.00 93.19 262 ILE A N 1
ATOM 1986 C CA . ILE A 1 262 ? -12.203 11.722 10.146 1.00 93.19 262 ILE A CA 1
ATOM 1987 C C . ILE A 1 262 ? -13.095 12.936 9.886 1.00 93.19 262 ILE A C 1
ATOM 1989 O O . ILE A 1 262 ? -12.853 14.005 10.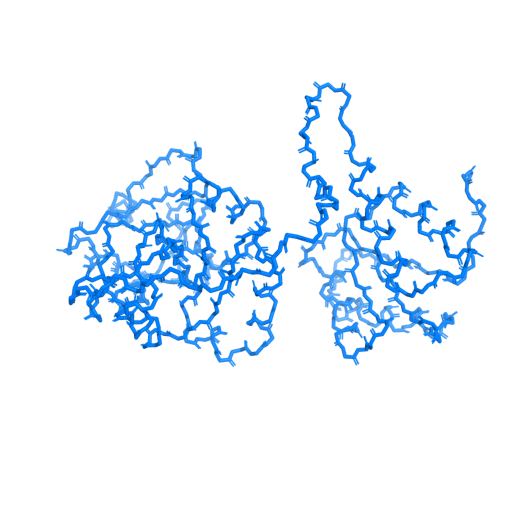442 1.00 93.19 262 ILE A O 1
ATOM 1993 N N . ASP A 1 263 ? -14.120 12.768 9.060 1.00 93.00 263 ASP A N 1
ATOM 1994 C CA . ASP A 1 263 ? -15.223 13.725 8.899 1.00 93.00 263 ASP A CA 1
ATOM 1995 C C . ASP A 1 263 ? -16.532 13.194 9.520 1.00 93.00 263 ASP A C 1
ATOM 1997 O O . ASP A 1 263 ? -16.571 12.123 10.131 1.00 93.00 263 ASP A O 1
ATOM 2001 N N . GLU A 1 264 ? -17.621 13.951 9.379 1.00 92.25 264 GLU A N 1
ATOM 2002 C CA . GLU A 1 264 ? -18.949 13.566 9.875 1.00 92.25 264 GLU A CA 1
ATOM 2003 C C . GLU A 1 264 ? -19.452 12.249 9.263 1.00 92.25 264 GLU A C 1
ATOM 2005 O O . GLU A 1 264 ? -20.060 11.433 9.960 1.00 92.25 264 GLU A O 1
ATOM 2010 N N . LYS A 1 265 ? -19.151 12.000 7.983 1.00 94.19 265 LYS A N 1
ATOM 2011 C CA . LYS A 1 265 ? -19.557 10.779 7.276 1.00 94.19 265 LYS A CA 1
ATOM 2012 C C . LYS A 1 265 ? -18.805 9.561 7.812 1.00 94.19 265 LYS A C 1
ATOM 2014 O O . LYS A 1 265 ? -19.403 8.503 8.017 1.00 94.19 265 LYS A O 1
ATOM 2019 N N . ASP A 1 266 ? -17.512 9.712 8.083 1.00 94.69 266 ASP A N 1
ATOM 2020 C CA . ASP A 1 266 ? -16.698 8.686 8.728 1.00 94.69 266 ASP A CA 1
ATOM 2021 C C . ASP A 1 266 ? -17.229 8.368 10.136 1.00 94.69 266 ASP A C 1
ATOM 2023 O O . ASP A 1 266 ? -17.363 7.196 10.494 1.00 94.69 266 ASP A O 1
ATOM 2027 N N . ILE A 1 267 ? -17.585 9.394 10.921 1.00 94.12 267 ILE A N 1
ATOM 2028 C CA . ILE A 1 267 ? -18.168 9.234 12.265 1.00 94.12 267 ILE A CA 1
ATOM 2029 C C . ILE A 1 267 ? -19.492 8.465 12.200 1.00 94.12 267 ILE A C 1
ATOM 2031 O O . ILE A 1 267 ? -19.694 7.526 12.974 1.00 94.12 267 ILE A O 1
ATOM 2035 N N . GLU A 1 268 ? -20.388 8.818 11.275 1.00 95.56 268 GLU A N 1
ATOM 2036 C CA . GLU A 1 268 ? -21.657 8.110 11.086 1.00 95.56 268 GLU A CA 1
ATOM 2037 C C . GLU A 1 268 ? -21.427 6.631 10.742 1.00 95.56 268 GLU A C 1
ATOM 2039 O O . GLU A 1 268 ? -22.071 5.745 11.313 1.00 95.56 268 GLU A O 1
ATOM 2044 N N . ALA A 1 269 ? -20.467 6.343 9.860 1.00 96.81 269 ALA A N 1
ATOM 2045 C CA . ALA A 1 269 ? -20.113 4.979 9.493 1.00 96.81 269 ALA A CA 1
ATOM 2046 C C . ALA A 1 269 ? -19.557 4.186 10.689 1.00 96.81 269 ALA A C 1
ATOM 2048 O O . ALA A 1 269 ? -20.009 3.068 10.942 1.00 96.81 269 ALA A O 1
ATOM 2049 N N . PHE A 1 270 ? -18.645 4.760 11.481 1.00 96.62 270 PHE A N 1
ATOM 2050 C CA . PHE A 1 270 ? -18.145 4.109 12.697 1.00 96.62 270 PHE A CA 1
ATOM 2051 C C . PHE A 1 270 ? -19.256 3.859 13.724 1.00 96.62 270 PHE A C 1
ATOM 2053 O O . PHE A 1 270 ? -19.315 2.772 14.299 1.00 96.62 270 PHE A O 1
ATOM 2060 N N . ASN A 1 271 ? -20.188 4.799 13.903 1.00 95.31 271 ASN A N 1
ATOM 2061 C CA . ASN A 1 271 ? -21.350 4.601 14.772 1.00 95.31 271 ASN A CA 1
ATOM 2062 C C . ASN A 1 271 ? -22.224 3.428 14.304 1.00 95.31 271 ASN A C 1
ATOM 2064 O O . ASN A 1 271 ? -22.626 2.605 15.127 1.00 95.31 271 ASN A O 1
ATOM 2068 N N . LYS A 1 272 ? -22.474 3.303 12.992 1.00 96.06 272 LYS A N 1
ATOM 2069 C CA . LYS A 1 272 ? -23.222 2.172 12.413 1.00 96.06 272 LYS A CA 1
ATOM 2070 C C . LYS A 1 272 ? -22.517 0.836 12.638 1.00 96.06 272 LYS A C 1
ATOM 2072 O O . LYS A 1 272 ? -23.174 -0.139 12.999 1.00 96.06 272 LYS A O 1
ATOM 2077 N N . LEU A 1 273 ? -21.197 0.781 12.455 1.00 96.19 273 LEU A N 1
ATOM 2078 C CA . LEU A 1 273 ? -20.408 -0.431 12.702 1.00 96.19 273 LEU A CA 1
ATOM 2079 C C . LEU A 1 273 ? -20.436 -0.817 14.190 1.00 96.19 273 LEU A C 1
ATOM 2081 O O . LEU A 1 273 ? -20.703 -1.971 14.524 1.00 96.19 273 LEU A O 1
ATOM 2085 N N . ASN A 1 274 ? -20.251 0.154 15.086 1.00 95.19 274 ASN A N 1
ATOM 2086 C CA . ASN A 1 274 ? -20.292 -0.065 16.531 1.00 95.19 274 ASN A CA 1
ATOM 2087 C C . ASN A 1 274 ? -21.684 -0.514 17.015 1.00 95.19 274 ASN A C 1
ATOM 2089 O O . ASN A 1 274 ? -21.785 -1.415 17.843 1.00 95.19 274 ASN A O 1
ATOM 2093 N N . ALA A 1 275 ? -22.766 0.051 16.465 1.00 94.69 275 ALA A N 1
ATOM 2094 C CA . ALA A 1 275 ? -24.141 -0.356 16.777 1.00 94.69 275 ALA A CA 1
ATOM 2095 C C . ALA A 1 275 ? -24.441 -1.815 16.387 1.00 94.69 275 ALA A C 1
ATOM 2097 O O . ALA A 1 275 ? -25.304 -2.450 16.988 1.00 94.69 275 ALA A O 1
ATOM 2098 N N . ARG A 1 276 ? -23.704 -2.366 15.414 1.00 93.69 276 ARG A N 1
ATOM 2099 C CA . ARG A 1 276 ? -23.764 -3.783 15.018 1.00 93.69 276 ARG A CA 1
ATOM 2100 C C . ARG A 1 276 ? -22.840 -4.685 15.849 1.00 93.69 276 ARG A C 1
ATOM 2102 O O . ARG A 1 276 ? -22.739 -5.872 15.561 1.00 93.69 276 ARG A O 1
ATOM 2109 N N . GLY A 1 277 ? -22.171 -4.143 16.870 1.00 93.62 277 GLY A N 1
ATOM 2110 C CA . GLY A 1 277 ? -21.269 -4.887 17.752 1.00 93.62 277 GLY A CA 1
ATOM 2111 C C . GLY A 1 277 ? -19.892 -5.182 17.152 1.00 93.62 277 GLY A C 1
ATOM 2112 O O . GLY A 1 277 ? -19.192 -6.056 17.657 1.00 93.62 277 GLY A O 1
ATOM 2113 N N . ILE A 1 278 ? -19.500 -4.481 16.083 1.00 96.31 278 ILE A N 1
ATOM 2114 C CA . ILE A 1 278 ? -18.189 -4.648 15.447 1.00 96.31 278 ILE A CA 1
ATOM 2115 C C . ILE A 1 278 ? -17.138 -3.894 16.262 1.00 96.31 278 ILE A C 1
ATOM 2117 O O . ILE A 1 278 ? -17.283 -2.700 16.526 1.00 96.31 278 ILE A O 1
ATOM 2121 N N . GLU A 1 279 ? -16.056 -4.575 16.638 1.00 95.69 279 GLU A N 1
ATOM 2122 C CA . GLU A 1 279 ? -14.960 -3.950 17.381 1.00 95.69 279 GLU A CA 1
ATOM 2123 C C . GLU A 1 279 ? -14.160 -3.005 16.471 1.00 95.69 279 GLU A C 1
ATOM 2125 O O . GLU A 1 279 ? -13.663 -3.412 15.422 1.00 95.69 279 GLU A O 1
ATOM 2130 N N . LEU A 1 280 ? -14.009 -1.742 16.879 1.00 96.56 280 LEU A N 1
ATOM 2131 C CA . LEU A 1 280 ? -13.273 -0.721 16.130 1.00 96.56 280 LEU A CA 1
ATOM 2132 C C . LEU A 1 280 ? -11.971 -0.365 16.855 1.00 96.56 280 LEU A C 1
ATOM 2134 O O . LEU A 1 280 ? -11.977 0.412 17.817 1.00 96.56 280 LEU A O 1
ATOM 2138 N N . GLU A 1 281 ? -10.853 -0.918 16.384 1.00 94.62 281 GLU A N 1
ATOM 2139 C CA . GLU A 1 281 ? -9.528 -0.699 16.973 1.00 94.62 281 GLU A CA 1
ATOM 2140 C C . GLU A 1 281 ? -8.652 0.212 16.106 1.00 94.62 281 GLU A C 1
ATOM 2142 O O . GLU A 1 281 ? -8.521 0.019 14.904 1.00 94.62 281 GLU A O 1
ATOM 2147 N N . VAL A 1 282 ? -7.987 1.186 16.719 1.00 92.75 282 VAL A N 1
ATOM 2148 C CA . VAL A 1 282 ? -7.026 2.078 16.062 1.00 92.75 282 VAL A CA 1
ATOM 2149 C C . VAL A 1 282 ? -5.616 1.650 16.452 1.00 92.75 282 VAL A C 1
ATOM 2151 O O . VAL A 1 282 ? -5.247 1.731 17.625 1.00 92.75 282 VAL A O 1
ATOM 2154 N N . ARG A 1 283 ? -4.830 1.196 15.468 1.00 87.44 283 ARG A N 1
ATOM 2155 C CA . ARG A 1 283 ? -3.382 0.945 15.594 1.00 87.44 283 ARG A CA 1
ATOM 2156 C C . ARG A 1 283 ? -2.718 0.862 14.220 1.00 87.44 283 ARG A C 1
ATOM 2158 O O . ARG A 1 283 ? -3.223 0.206 13.305 1.00 87.44 283 ARG A O 1
ATOM 2165 N N . LYS A 1 284 ? -1.551 1.493 14.074 1.00 81.25 284 LYS A N 1
ATOM 2166 C CA . LYS A 1 284 ? -0.844 1.575 12.789 1.00 81.25 284 LYS A CA 1
ATOM 2167 C C . LYS A 1 284 ? -0.148 0.259 12.467 1.00 81.25 284 LYS A C 1
ATOM 2169 O O . LYS A 1 284 ? -0.336 -0.271 11.369 1.00 81.25 284 LYS A O 1
ATOM 2174 N N . VAL A 1 285 ? 0.607 -0.275 13.422 1.00 79.25 285 VAL A N 1
ATOM 2175 C CA . VAL A 1 285 ? 1.197 -1.617 13.368 1.00 79.25 285 VAL A CA 1
ATOM 2176 C C . VAL A 1 285 ? 0.715 -2.456 14.547 1.00 79.25 285 VAL A C 1
ATOM 2178 O O . VAL A 1 285 ? 0.178 -1.950 15.527 1.00 79.25 285 VAL A O 1
ATOM 2181 N N . SER A 1 286 ? 0.895 -3.763 14.455 1.00 79.62 286 SER A N 1
ATOM 2182 C CA . SER A 1 286 ? 0.410 -4.713 15.454 1.00 79.62 286 SER A CA 1
ATOM 2183 C C . SER A 1 286 ? 1.060 -4.605 16.835 1.00 79.62 286 SER A C 1
ATOM 2185 O O . SER A 1 286 ? 0.413 -4.979 17.812 1.00 79.62 286 SER A O 1
ATOM 2187 N N . SER A 1 287 ? 2.296 -4.091 16.918 1.00 77.69 287 SER A N 1
ATOM 2188 C CA . SER A 1 287 ? 2.997 -3.810 18.182 1.00 77.69 287 SER A CA 1
ATOM 2189 C C . SER A 1 287 ? 2.493 -2.569 18.907 1.00 77.69 287 SER A C 1
ATOM 2191 O O . SER A 1 287 ? 2.851 -2.380 20.065 1.00 77.69 287 SER A O 1
ATOM 2193 N N . ASP A 1 288 ? 1.724 -1.708 18.240 1.00 80.81 288 ASP A N 1
ATOM 2194 C CA . ASP A 1 288 ? 1.216 -0.496 18.874 1.00 80.81 288 ASP A CA 1
ATOM 2195 C C . ASP A 1 288 ? 0.081 -0.838 19.845 1.00 80.81 288 ASP A C 1
ATOM 2197 O O . ASP A 1 288 ? -0.691 -1.783 19.638 1.00 80.81 288 ASP A O 1
ATOM 2201 N N . SER A 1 289 ? -0.056 -0.020 20.888 1.00 85.50 289 SER A N 1
ATOM 2202 C CA . SER A 1 289 ? -1.180 -0.103 21.817 1.00 85.50 289 SER A CA 1
ATOM 2203 C C . SER A 1 289 ? -2.508 0.083 21.085 1.00 85.50 289 SER A C 1
ATOM 2205 O O . SER A 1 289 ? -2.677 1.015 20.298 1.00 85.50 289 SER A O 1
ATOM 2207 N N . ARG A 1 290 ? -3.471 -0.794 21.379 1.00 90.69 290 ARG A N 1
ATOM 2208 C CA . ARG A 1 290 ? -4.825 -0.714 20.821 1.00 90.69 290 ARG A CA 1
ATOM 2209 C C . ARG A 1 290 ? -5.586 0.437 21.470 1.00 90.69 290 ARG A C 1
ATOM 2211 O O . ARG A 1 290 ? -5.703 0.487 22.692 1.00 90.69 290 ARG A O 1
ATOM 2218 N N . LEU A 1 291 ? -6.137 1.326 20.651 1.00 91.00 291 LEU A N 1
ATOM 2219 C CA . LEU A 1 291 ? -7.071 2.365 21.085 1.00 91.00 291 LEU A CA 1
ATOM 2220 C C . LEU A 1 291 ? -8.459 2.060 20.521 1.00 91.00 291 LEU A C 1
ATOM 2222 O O . LEU A 1 291 ? -8.570 1.569 19.401 1.00 91.00 291 LEU A O 1
ATOM 2226 N N . LYS A 1 292 ? -9.526 2.360 21.263 1.00 93.44 292 LYS A N 1
ATOM 2227 C CA . LYS A 1 292 ? -10.895 2.206 20.752 1.00 93.44 292 LYS A CA 1
ATOM 2228 C C . LYS A 1 292 ? -11.287 3.436 19.947 1.00 93.44 292 LYS A C 1
ATOM 2230 O O . LYS A 1 292 ? -11.168 4.556 20.442 1.00 93.44 292 LYS A O 1
ATOM 2235 N N . MET A 1 293 ? -11.805 3.235 18.737 1.00 92.31 293 MET A N 1
ATOM 2236 C CA . MET A 1 293 ? -12.209 4.352 17.873 1.00 92.31 293 MET A CA 1
ATOM 2237 C C . MET A 1 293 ? -13.295 5.221 18.529 1.00 92.31 293 MET A C 1
ATOM 2239 O O . MET A 1 293 ? -13.229 6.447 18.479 1.00 92.31 293 MET A O 1
ATOM 2243 N N . MET A 1 294 ? -14.248 4.596 19.225 1.00 92.56 294 MET A N 1
ATOM 2244 C CA . MET A 1 294 ? -15.343 5.294 19.912 1.00 92.56 294 MET A CA 1
ATOM 2245 C C . MET A 1 294 ? -14.860 6.219 21.042 1.00 92.56 294 MET A C 1
ATOM 2247 O O . MET A 1 294 ? -15.422 7.296 21.252 1.00 92.56 294 MET A O 1
ATOM 2251 N N . ASP A 1 295 ? -13.778 5.852 21.731 1.00 92.62 295 ASP A N 1
ATOM 2252 C CA . ASP A 1 295 ? -13.180 6.686 22.780 1.00 92.62 295 ASP A CA 1
ATOM 2253 C C . ASP A 1 295 ? -12.514 7.936 22.186 1.00 92.62 295 ASP A C 1
ATOM 2255 O O . ASP A 1 295 ? -12.478 8.983 22.828 1.00 92.62 295 ASP A O 1
ATOM 2259 N N . LEU A 1 296 ? -11.996 7.850 20.956 1.00 89.06 296 LEU A N 1
ATOM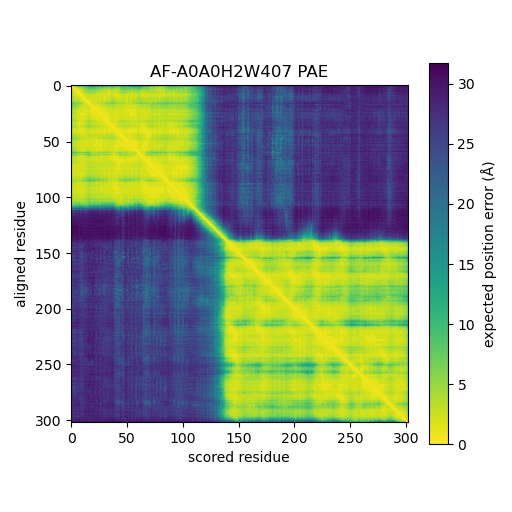 2260 C CA . LEU A 1 296 ? -11.444 9.005 20.244 1.00 89.06 296 LEU A CA 1
ATOM 2261 C C . LEU A 1 296 ? -12.557 9.924 19.730 1.00 89.06 296 LEU A C 1
ATOM 2263 O O . LEU A 1 296 ? -12.458 11.136 19.892 1.00 89.06 296 LEU A O 1
ATOM 2267 N N . ILE A 1 297 ? -13.637 9.358 19.180 1.00 89.75 297 ILE A N 1
ATOM 2268 C CA . ILE A 1 297 ? -14.793 10.129 18.690 1.00 89.75 297 ILE A CA 1
ATOM 2269 C C . ILE A 1 297 ? -15.484 10.871 19.842 1.00 89.75 297 ILE A C 1
ATOM 2271 O O . ILE A 1 297 ? -15.781 12.056 19.730 1.00 89.75 297 ILE A O 1
ATOM 2275 N N . SER A 1 298 ? -15.694 10.215 20.986 1.00 88.81 298 SER A N 1
ATOM 2276 C CA . SER A 1 298 ? -16.346 10.847 22.145 1.00 88.81 298 SER A CA 1
ATOM 2277 C C . SER A 1 298 ? -15.558 12.021 22.739 1.00 88.81 298 SER A C 1
ATOM 2279 O O . SER A 1 298 ? -16.162 12.911 23.333 1.00 88.81 298 SER A O 1
ATOM 2281 N N . LYS A 1 299 ? -14.229 12.054 22.566 1.00 85.62 299 LYS A N 1
ATOM 2282 C CA . LYS A 1 299 ? -13.377 13.180 22.983 1.00 85.62 299 LYS A CA 1
ATOM 2283 C C . LYS A 1 299 ? -13.491 14.404 22.074 1.00 85.62 299 LYS A C 1
ATOM 2285 O O . LYS A 1 299 ? -13.148 15.483 22.529 1.00 85.62 299 LYS A O 1
ATOM 2290 N N . LEU A 1 300 ? -13.942 14.242 20.830 1.00 78.69 300 LEU A N 1
ATOM 2291 C CA . LEU A 1 300 ? -14.159 15.354 19.893 1.00 78.69 300 LEU A CA 1
ATOM 2292 C C . LEU A 1 300 ? -15.483 16.075 20.149 1.00 78.69 300 LEU A C 1
ATOM 2294 O O . LEU A 1 300 ? -15.607 17.254 19.847 1.00 78.69 300 LEU A O 1
ATOM 2298 N N . ASN A 1 301 ? -16.469 15.353 20.689 1.00 65.44 301 ASN A N 1
ATOM 2299 C CA . ASN A 1 301 ? -17.802 15.875 20.996 1.00 65.44 301 ASN A CA 1
ATOM 2300 C C . ASN A 1 301 ? -17.891 16.520 22.397 1.00 65.44 301 ASN A C 1
ATOM 2302 O O . ASN A 1 301 ? -18.993 16.835 22.846 1.00 65.44 301 ASN A O 1
ATOM 2306 N N . LYS A 1 302 ? -16.762 16.652 23.106 1.00 51.72 302 LYS A N 1
ATOM 2307 C CA . LYS A 1 302 ? -16.634 17.333 24.402 1.00 51.72 302 LYS A CA 1
ATOM 2308 C C . LYS A 1 302 ? -15.883 18.640 24.224 1.00 51.72 302 LYS A C 1
ATOM 2310 O O . LYS A 1 302 ? -16.286 19.610 24.897 1.00 51.72 302 LYS A O 1
#

InterPro domains:
  IPR004701 Phosphotransferase system, mannose-type IIA component [PF03610] (1-94)
  IPR004701 Pho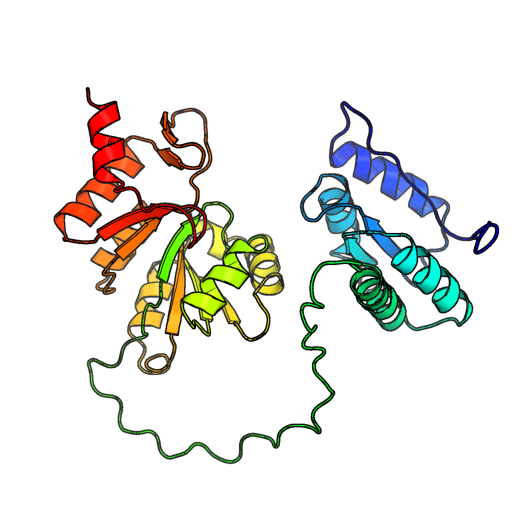sphotransferase syst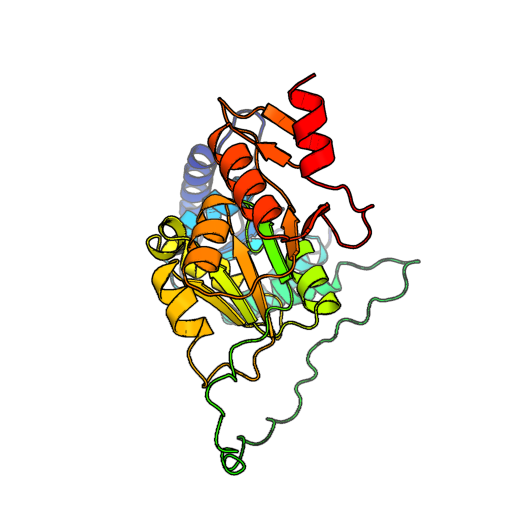em, mannose-type IIA component [PS51096] (1-104)
  IPR004720 Phosphotransferase system, sorbose subfamily IIB component [PF03830] (143-289)
  IPR004720 Phosphotransferase system, sorbose subfamily IIB component [PS51101] (139-302)
  IPR004720 Phosphotransferase system, sorbose subfamily IIB component [cd00001] (143-293)
  IPR013789 Phosphotransferase system, mannose family IIA component [TIGR00824] (1-94)
  IPR018455 Phosphotransferase system, sorbose subfamily IIB component, subgroup [TIGR00854] (143-289)
  IPR033887 PTS system mannose/sorbose specific IIA subunit [cd00006] (1-102)
  IPR036662 Phosphotransferase system, mannose-type IIA component superfamily [G3DSA:3.40.50.510] (1-112)
  IPR036662 Phosphotransferase system, mannose-type IIA component superfamily [SSF53062] (1-106)
  IPR036667 Phosphotransferase system, sorbose subfamily IIB component superfamily [G3DSA:3.40.35.10] (138-302)
  IPR036667 Phosphotransferase system, sorbose subfamily IIB component superfamily [SSF52728] (141-300)
  IPR051471 Bacterial PTS system sugar-specific components [PTHR33799] (1-181)

Foldseek 3Di:
DQAPDAPQDDDDDDDPPDALVNLLVVVVVSVVVGDQVLHEEAEEADPPGSNNVNQCVVQVVPPLYYYDYNDDDQLVNQLRVVVVVVDRSVVSVVSSVVRSVVVDDDPPDPPPPPPPVPPDPPDPDPPDDDDDPPQDQPLFAAELAEEADLVWLDDCQQVQSCVVSVFQEEEEEAPVCQPDPVSQVVNQVSHPPNHGYGYDYLVVVLVNRSDNVNSVGHYYYYYNALVSVLSNVVSVDDAQEYEYQAHDDDPQWDDLDPGDTHHPVRVVSVVSCVVVNHFYWYDNHPPDDTDGPVVSVVVVVD

Mean predicted aligned error: 16.0 Å

Solvent-accessible surface area (backbone atoms only — not comparable to full-atom values): 17553 Å² total; per-residue (Å²): 133,87,79,71,85,74,77,85,72,86,87,83,84,89,58,96,91,67,52,37,68,61,46,38,53,54,49,53,60,52,50,74,79,39,84,54,90,81,34,48,80,46,73,33,66,46,84,85,36,52,69,35,52,24,51,44,69,66,21,75,90,37,95,54,33,46,77,48,60,51,65,43,71,49,14,54,53,51,35,56,56,49,53,77,72,66,58,54,61,68,54,47,53,48,47,30,56,51,36,31,55,69,56,68,76,60,98,82,57,78,80,75,76,72,81,64,78,69,84,64,74,79,73,72,76,84,74,71,80,74,80,79,72,83,79,58,101,79,41,38,44,38,76,53,42,38,34,31,24,61,70,62,65,46,80,69,56,47,48,48,51,34,63,76,48,64,32,50,33,38,38,39,43,34,56,70,52,46,71,33,67,66,60,37,53,54,47,43,71,61,38,46,90,88,34,50,46,44,65,30,30,59,71,54,47,48,54,52,38,71,31,60,91,34,33,86,44,30,25,31,40,33,20,65,48,50,57,60,53,48,53,38,46,74,65,69,48,90,67,64,49,38,37,41,35,30,29,71,80,50,97,84,42,50,75,70,50,100,48,34,27,42,37,72,69,43,50,53,28,48,50,55,42,46,76,71,70,29,45,49,36,34,36,69,51,89,90,48,75,78,40,54,47,66,66,47,54,57,62,72,79,106

Organism: Yersinia pestis (NCBI:txid632)

Radius of gyration: 23.27 Å; Cα contacts (8 Å, |Δi|>4): 430; chains: 1; bounding box: 63×59×52 Å

Secondary structure (DSSP, 8-state):
--S---SS-------TT--HHHHHHHHHHHHHTS--TT-EEEEESSTTSHHHHHHHHHHTT-TTEEEEES--HHHHHHHHHHHHT---HHHHHHHHHHHHHHT---SSS------------------S--------TT-PPEEEEEEEETT-S-HHHHHHHHHHHT-SEEEEE-HHHHH-HHHHHHHHHTPPTT-EEEEE-HHHHHHHHT-GGGTT-EEEEEESSHHHHHHHHHTT----EEEEEEB---TTPEEEETTEEE-HHHHHHHHHHHHTT-EEEE-SSTTSPPEEHHHHHHHH--

Sequence (302 aa):
MILGEQSNVAYIDFVPGENAETLIEKYNDRLTGLDTSKGVLFLVDTWGGSPFNAASRIAIDKENYEVVTGVNIPMLAETFMARDDEPSFAELVAVAVETGREGVKALKAPDVKSDKPETQPAAPVPTAKAPAVALGPNDHMKIGLARIDDRLIHGQVATRWTKETNVNRIIVVSDEVAADKMRKTLLTQVAPPGVTAHVVDVEKAIRVYNNPKYANDRVMLLFTNPTDVVRLVEGGVDIKSVNIGGMAFRQGKTQVNNAVSIDEKDIEAFNKLNARGIELEVRKVSSDSRLKMMDLISKLNK